Protein AF-A0A354XVI2-F1 (afdb_monomer_lite)

Structure (mmCIF, N/CA/C/O backbone):
data_AF-A0A354XVI2-F1
#
_entry.id   AF-A0A354XVI2-F1
#
loop_
_atom_site.group_PDB
_atom_site.id
_atom_site.type_symbol
_atom_site.label_atom_id
_atom_site.label_alt_id
_atom_site.label_comp_id
_atom_site.label_asym_id
_atom_site.label_entity_id
_atom_site.label_seq_id
_atom_site.pdbx_PDB_ins_code
_atom_site.Cartn_x
_atom_site.Cartn_y
_atom_site.Cartn_z
_atom_site.occupancy
_atom_site.B_iso_or_equiv
_atom_site.auth_seq_id
_atom_site.auth_comp_id
_atom_site.auth_asym_id
_atom_site.auth_atom_id
_atom_site.pdbx_PDB_model_num
ATOM 1 N N . ALA A 1 1 ? 14.265 -5.051 1.171 1.00 60.72 1 ALA A N 1
ATOM 2 C CA . ALA A 1 1 ? 13.433 -5.968 1.979 1.00 60.72 1 ALA A CA 1
ATOM 3 C C . ALA A 1 1 ? 13.409 -7.340 1.308 1.00 60.72 1 ALA A C 1
ATOM 5 O O . ALA A 1 1 ? 13.560 -7.378 0.090 1.00 60.72 1 ALA A O 1
ATOM 6 N N . PRO A 1 2 ? 13.273 -8.445 2.058 1.00 75.19 2 PRO A N 1
ATOM 7 C CA . PRO A 1 2 ? 13.089 -9.772 1.478 1.00 75.19 2 PRO A CA 1
ATOM 8 C C . PRO A 1 2 ? 11.850 -9.779 0.581 1.00 75.19 2 PRO A C 1
ATOM 10 O O . PRO A 1 2 ? 10.784 -9.306 0.973 1.00 75.19 2 PRO A O 1
ATOM 13 N N . VAL A 1 3 ? 12.017 -10.282 -0.638 1.00 83.94 3 VAL A N 1
ATOM 14 C CA . VAL A 1 3 ? 10.926 -10.452 -1.596 1.00 83.94 3 VAL A CA 1
ATOM 15 C C . VAL A 1 3 ? 10.037 -11.594 -1.107 1.00 83.94 3 VAL A C 1
ATOM 17 O O . VAL A 1 3 ? 10.531 -12.640 -0.689 1.00 83.94 3 VAL A O 1
ATOM 20 N N . THR A 1 4 ? 8.724 -11.384 -1.133 1.00 86.50 4 THR A N 1
ATOM 21 C CA . THR A 1 4 ? 7.731 -12.319 -0.577 1.00 86.50 4 THR A CA 1
ATOM 22 C C . THR A 1 4 ? 7.026 -13.134 -1.658 1.00 86.50 4 THR A C 1
ATOM 24 O O . THR A 1 4 ? 6.383 -14.137 -1.362 1.00 86.50 4 THR A O 1
ATOM 27 N N . VAL A 1 5 ? 7.187 -12.740 -2.922 1.00 88.06 5 VAL A N 1
ATOM 28 C CA . VAL A 1 5 ? 6.627 -13.411 -4.093 1.00 88.06 5 VAL A CA 1
ATOM 29 C C . VAL A 1 5 ? 7.590 -13.306 -5.276 1.00 88.06 5 VAL A C 1
ATOM 31 O O . VAL A 1 5 ? 8.095 -12.231 -5.586 1.00 88.06 5 VAL A O 1
ATOM 34 N N . ASP A 1 6 ? 7.841 -14.426 -5.956 1.00 88.75 6 ASP A N 1
ATOM 35 C CA . ASP A 1 6 ? 8.567 -14.422 -7.224 1.00 88.75 6 ASP A CA 1
ATOM 36 C C . ASP A 1 6 ? 7.592 -13.956 -8.314 1.00 88.75 6 ASP A C 1
ATOM 38 O O . ASP A 1 6 ? 6.713 -14.708 -8.742 1.00 88.75 6 ASP A O 1
ATOM 42 N N . VAL A 1 7 ? 7.720 -12.704 -8.741 1.00 89.06 7 VAL A N 1
ATOM 43 C CA . VAL A 1 7 ? 6.875 -12.125 -9.790 1.00 89.06 7 VAL A CA 1
ATOM 44 C C . VAL A 1 7 ? 7.533 -12.246 -11.163 1.00 89.06 7 VAL A C 1
ATOM 46 O O . VAL A 1 7 ? 8.754 -12.298 -11.281 1.00 89.06 7 VAL A O 1
ATOM 49 N N . VAL A 1 8 ? 6.714 -12.325 -12.220 1.00 91.94 8 VAL A N 1
ATOM 50 C CA . VAL A 1 8 ? 7.224 -12.354 -13.604 1.00 91.94 8 VAL A CA 1
ATOM 51 C C . VAL A 1 8 ? 7.801 -11.004 -14.012 1.00 91.94 8 VAL A C 1
ATOM 53 O O . VAL A 1 8 ? 8.773 -10.967 -14.763 1.00 91.94 8 VAL A O 1
ATOM 56 N N . ILE A 1 9 ? 7.221 -9.912 -13.509 1.00 88.81 9 ILE A N 1
ATOM 57 C CA . ILE A 1 9 ? 7.823 -8.590 -13.663 1.00 88.81 9 ILE A CA 1
ATOM 58 C C . ILE A 1 9 ? 9.177 -8.581 -12.944 1.00 88.81 9 ILE A C 1
ATOM 60 O O . ILE A 1 9 ? 9.269 -9.038 -11.808 1.00 88.81 9 ILE A O 1
ATOM 64 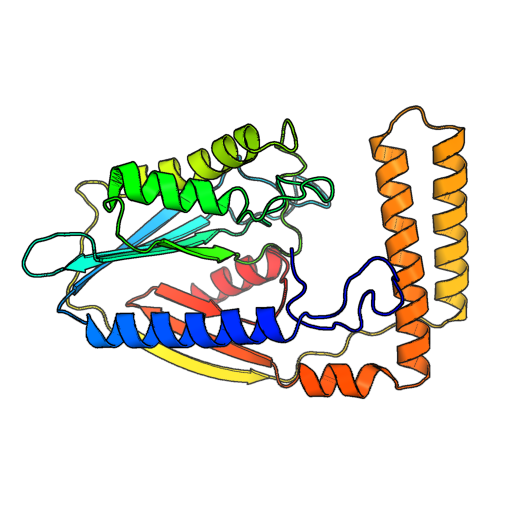N N . SER A 1 10 ? 10.226 -8.126 -13.623 1.00 87.69 10 SER A N 1
ATOM 65 C CA . SER A 1 10 ? 11.611 -8.136 -13.133 1.00 87.69 10 SER A CA 1
ATOM 66 C C . SER A 1 10 ? 12.230 -9.532 -12.958 1.00 87.69 10 SER A C 1
ATOM 68 O O . SER A 1 10 ? 13.296 -9.665 -12.362 1.00 87.69 10 SER A O 1
ATOM 70 N N . ALA A 1 11 ? 11.629 -10.599 -13.504 1.00 90.12 11 ALA A N 1
ATOM 71 C CA . ALA A 1 11 ? 12.198 -11.953 -13.425 1.00 90.12 11 ALA A CA 1
ATOM 72 C C . ALA A 1 11 ? 13.524 -12.118 -14.197 1.00 90.12 11 ALA A C 1
ATOM 74 O O . ALA A 1 11 ? 14.263 -13.079 -13.960 1.00 90.12 11 ALA A O 1
ATOM 75 N N . ASN A 1 12 ? 13.807 -11.204 -15.125 1.00 89.81 12 ASN A N 1
ATOM 76 C CA . ASN A 1 12 ? 15.058 -11.069 -15.870 1.00 89.81 12 ASN A CA 1
ATOM 77 C C . ASN A 1 12 ? 16.070 -10.117 -15.203 1.00 89.81 12 ASN A C 1
ATOM 79 O O . ASN A 1 12 ? 17.170 -9.972 -15.737 1.00 89.81 12 ASN A O 1
ATOM 83 N N . ASP A 1 13 ? 15.728 -9.480 -14.079 1.00 89.19 13 ASP A N 1
ATOM 84 C CA . ASP A 1 13 ? 16.635 -8.609 -13.335 1.00 89.19 13 ASP A CA 1
ATOM 85 C C . ASP A 1 13 ? 17.468 -9.443 -12.339 1.00 89.19 13 ASP A C 1
ATOM 87 O O . ASP A 1 13 ? 16.916 -10.004 -11.388 1.00 89.19 13 ASP A O 1
ATOM 91 N N . PRO A 1 14 ? 18.798 -9.557 -12.526 1.00 87.44 14 PRO A N 1
ATOM 92 C CA . PRO A 1 14 ? 19.649 -10.356 -11.648 1.00 87.44 14 PRO A CA 1
ATOM 93 C C . PRO A 1 14 ? 19.846 -9.742 -10.253 1.00 87.44 14 PRO A C 1
ATOM 95 O O . PRO A 1 14 ? 20.372 -10.421 -9.372 1.00 87.44 14 PRO A O 1
ATOM 98 N N . ILE A 1 15 ? 19.474 -8.473 -10.051 1.00 87.38 15 ILE A N 1
ATOM 99 C CA . ILE A 1 15 ? 19.606 -7.768 -8.769 1.00 87.38 15 ILE A CA 1
ATOM 100 C C . ILE A 1 15 ? 18.408 -8.070 -7.862 1.00 87.38 15 ILE A C 1
ATOM 102 O O . ILE A 1 15 ? 18.546 -8.037 -6.637 1.00 87.38 15 ILE A O 1
ATOM 106 N N . VAL A 1 16 ? 17.247 -8.403 -8.435 1.00 86.19 16 VAL A N 1
ATOM 107 C CA . VAL A 1 16 ? 16.060 -8.772 -7.659 1.00 86.19 16 VAL A CA 1
ATOM 108 C C . VAL A 1 16 ? 16.287 -10.150 -7.024 1.00 86.19 16 VAL A C 1
ATOM 110 O O . VAL A 1 16 ? 16.402 -11.154 -7.735 1.00 86.19 16 VAL A O 1
ATOM 113 N N . PRO A 1 17 ? 16.361 -10.241 -5.682 1.00 88.19 17 PRO A N 1
ATOM 114 C CA . PRO A 1 17 ? 16.596 -11.513 -5.025 1.00 88.19 17 PRO A CA 1
ATOM 115 C C . PRO A 1 17 ? 15.378 -12.425 -5.182 1.00 88.19 17 PRO A C 1
ATOM 117 O O . PRO A 1 17 ? 14.234 -11.972 -5.235 1.00 88.19 17 PRO A O 1
ATOM 120 N N . LYS A 1 18 ? 15.626 -13.735 -5.207 1.00 90.06 18 LYS A N 1
ATOM 121 C CA . LYS A 1 18 ? 14.554 -14.729 -5.105 1.00 90.06 18 LYS A CA 1
ATOM 122 C C . LYS A 1 18 ? 13.925 -14.702 -3.720 1.00 90.06 18 LYS A C 1
ATOM 124 O O . LYS A 1 18 ? 14.557 -14.288 -2.746 1.00 90.06 18 LYS A O 1
ATOM 129 N N . VAL A 1 19 ? 12.695 -15.198 -3.642 1.00 92.81 19 VAL A N 1
ATOM 130 C CA . VAL A 1 19 ? 12.005 -15.379 -2.363 1.00 92.81 19 VAL A CA 1
ATOM 131 C C . VAL A 1 19 ? 12.825 -16.272 -1.433 1.00 92.81 19 VAL A C 1
ATOM 133 O O . VAL A 1 19 ? 13.125 -17.425 -1.754 1.00 92.81 19 VAL A O 1
ATOM 136 N N . ASP A 1 20 ? 13.125 -15.756 -0.243 1.00 93.88 20 ASP A N 1
ATOM 137 C CA . ASP A 1 20 ? 13.630 -16.566 0.860 1.00 93.88 20 ASP A CA 1
ATOM 138 C C . ASP A 1 20 ? 12.462 -17.346 1.478 1.00 93.88 20 ASP A C 1
ATOM 140 O O . ASP A 1 20 ? 11.570 -16.786 2.119 1.00 93.88 20 ASP A O 1
ATOM 144 N N . ARG A 1 21 ? 12.469 -18.666 1.279 1.00 94.44 21 ARG A N 1
ATOM 145 C CA . ARG A 1 21 ? 11.408 -19.562 1.756 1.00 94.44 21 ARG A CA 1
ATOM 146 C C . ARG A 1 21 ? 11.328 -19.633 3.278 1.00 94.44 21 ARG A C 1
ATOM 148 O O . ARG A 1 21 ? 10.231 -19.818 3.798 1.00 94.44 21 ARG A O 1
ATOM 155 N N . ASN A 1 22 ? 12.443 -19.459 3.986 1.00 95.12 22 ASN A N 1
ATOM 156 C CA . ASN A 1 22 ? 12.437 -19.432 5.447 1.00 95.12 22 ASN A CA 1
ATOM 157 C C . ASN A 1 22 ? 11.787 -18.146 5.952 1.00 95.12 22 ASN A C 1
ATOM 159 O O . ASN A 1 22 ? 10.980 -18.194 6.878 1.00 95.12 22 ASN A O 1
ATOM 163 N N . TYR A 1 23 ? 12.092 -17.011 5.317 1.00 93.06 23 TYR A N 1
ATOM 164 C CA . TYR A 1 23 ? 11.457 -15.743 5.660 1.00 93.06 23 TYR A CA 1
ATOM 165 C C . TYR A 1 23 ? 9.959 -15.741 5.335 1.00 93.06 23 TYR A C 1
ATOM 167 O O . TYR A 1 23 ? 9.158 -15.308 6.162 1.00 93.06 23 TYR A O 1
ATOM 175 N N . LEU A 1 24 ? 9.564 -16.266 4.169 1.00 94.50 24 LEU A N 1
ATOM 176 C CA . LEU A 1 24 ? 8.152 -16.385 3.798 1.00 94.50 24 LEU A CA 1
ATOM 177 C C . LEU A 1 24 ? 7.384 -17.229 4.821 1.00 94.50 24 LEU A C 1
ATOM 179 O O . LEU A 1 24 ? 6.376 -16.771 5.352 1.00 94.50 24 LEU A O 1
ATOM 183 N N . LYS A 1 25 ? 7.918 -18.405 5.169 1.00 95.75 25 LYS A N 1
ATOM 184 C CA . LYS A 1 25 ? 7.336 -19.275 6.194 1.00 95.75 25 LYS A CA 1
ATOM 185 C C . LYS A 1 25 ? 7.241 -18.574 7.552 1.00 95.75 25 LYS A C 1
ATOM 187 O O . LYS A 1 25 ? 6.205 -18.645 8.202 1.00 95.75 25 LYS A O 1
ATOM 192 N N . PHE A 1 26 ? 8.292 -17.862 7.963 1.00 95.75 26 PHE A N 1
ATOM 193 C CA . PHE A 1 26 ? 8.277 -17.072 9.195 1.00 95.75 26 PHE A CA 1
ATOM 194 C C . PHE A 1 26 ? 7.147 -16.034 9.188 1.00 95.75 26 PHE A C 1
ATOM 196 O O . PHE A 1 26 ? 6.451 -15.888 10.193 1.00 95.75 26 PHE A O 1
ATOM 203 N N . MET A 1 27 ? 6.937 -15.318 8.080 1.00 94.94 27 MET A N 1
ATOM 204 C CA . MET A 1 27 ? 5.835 -14.361 7.986 1.00 94.94 27 MET A CA 1
ATOM 205 C C . MET A 1 27 ? 4.472 -15.049 8.065 1.00 94.94 27 MET A C 1
ATOM 207 O O . MET A 1 27 ? 3.647 -14.628 8.868 1.00 94.94 27 MET A O 1
ATOM 211 N N . GLU A 1 28 ? 4.254 -16.115 7.291 1.00 95.94 28 GLU A N 1
ATOM 212 C CA . GLU A 1 28 ? 2.998 -16.879 7.287 1.00 95.94 28 GLU A CA 1
ATOM 213 C C . GLU A 1 28 ? 2.644 -17.385 8.695 1.00 95.94 28 GLU A C 1
ATOM 215 O O . GLU A 1 28 ? 1.536 -17.156 9.185 1.00 95.94 28 GLU A O 1
ATOM 220 N N . GLU A 1 29 ? 3.607 -17.999 9.390 1.00 97.88 29 GLU A N 1
ATOM 221 C CA . GLU A 1 29 ? 3.426 -18.508 10.753 1.00 97.88 29 GLU A CA 1
ATOM 222 C C . GLU A 1 29 ? 3.095 -17.388 11.750 1.00 97.88 29 GLU A C 1
ATOM 224 O O . GLU A 1 29 ? 2.204 -17.545 12.589 1.00 97.88 29 GLU A O 1
ATOM 229 N N . ASN A 1 30 ? 3.769 -16.235 11.659 1.00 97.19 30 ASN A N 1
ATOM 230 C CA . ASN A 1 30 ? 3.501 -15.110 12.558 1.00 97.19 30 ASN A CA 1
ATOM 231 C C . ASN A 1 30 ? 2.177 -14.403 12.247 1.00 97.19 30 ASN A C 1
ATOM 233 O O . ASN A 1 30 ? 1.514 -13.947 13.178 1.00 97.19 30 ASN A O 1
ATOM 237 N N . THR A 1 31 ? 1.751 -14.351 10.983 1.00 96.62 31 THR A N 1
ATOM 238 C CA . THR A 1 31 ? 0.424 -13.848 10.607 1.00 96.62 31 THR A CA 1
ATOM 239 C C . THR A 1 31 ? -0.676 -14.722 11.207 1.00 96.62 31 THR A C 1
ATOM 241 O O . THR A 1 31 ? -1.596 -14.193 11.834 1.00 96.62 31 THR A O 1
ATOM 244 N N . VAL A 1 32 ? -0.560 -16.051 11.098 1.00 97.94 32 VAL A N 1
ATOM 245 C CA . VAL A 1 32 ? -1.514 -16.988 11.719 1.00 97.94 32 VAL A CA 1
ATOM 246 C C . VAL A 1 32 ? -1.505 -16.840 13.239 1.00 97.94 32 VAL A C 1
ATOM 248 O O . VAL A 1 32 ? -2.563 -16.726 13.853 1.00 97.94 32 VAL A O 1
ATOM 251 N N . LYS A 1 33 ? -0.319 -16.770 13.856 1.00 98.19 33 LYS A N 1
ATOM 252 C CA . LYS A 1 33 ? -0.185 -16.584 15.306 1.00 98.19 33 LYS A CA 1
ATOM 253 C C . LYS A 1 33 ? -0.863 -15.300 15.788 1.00 98.19 33 LYS A C 1
ATOM 255 O O . LYS A 1 33 ? -1.592 -15.350 16.774 1.00 98.19 33 LYS A O 1
ATOM 260 N N . ALA A 1 34 ? -0.657 -14.178 15.098 1.00 97.06 34 ALA A N 1
ATOM 261 C CA . ALA A 1 34 ? -1.288 -12.906 15.444 1.00 97.06 34 ALA A CA 1
ATOM 262 C C . ALA A 1 34 ? -2.822 -12.984 15.353 1.00 97.06 34 ALA A C 1
ATOM 264 O O . ALA A 1 34 ? -3.516 -12.465 16.226 1.00 97.06 34 ALA A O 1
ATOM 265 N N . ALA A 1 35 ? -3.357 -13.681 14.343 1.00 96.75 35 ALA A N 1
ATOM 266 C CA . ALA A 1 35 ? -4.795 -13.909 14.213 1.00 96.75 35 ALA A CA 1
ATOM 267 C C . ALA A 1 35 ? -5.349 -14.786 15.352 1.00 96.75 35 ALA A C 1
ATOM 269 O O . ALA A 1 35 ? -6.357 -14.425 15.958 1.00 96.75 35 ALA A O 1
ATOM 270 N N . CYS A 1 36 ? -4.673 -15.889 15.698 1.00 98.25 36 CYS A N 1
ATOM 271 C CA . CYS A 1 36 ? -5.061 -16.731 16.835 1.00 98.25 36 CYS A CA 1
ATOM 272 C C . CYS A 1 36 ? -5.057 -15.937 18.146 1.00 98.25 36 CYS A C 1
ATOM 274 O O . CYS A 1 36 ? -6.037 -15.971 18.885 1.00 98.25 36 CYS A O 1
ATOM 276 N N . GLN A 1 37 ? -4.007 -15.147 18.392 1.00 96.94 37 GLN A N 1
ATOM 277 C CA . GLN A 1 37 ? -3.922 -14.281 19.569 1.00 96.94 37 GLN A CA 1
ATOM 278 C C . GLN A 1 37 ? -5.060 -13.252 19.614 1.00 96.94 37 GLN A C 1
ATOM 280 O O . GLN A 1 37 ? -5.591 -12.985 20.689 1.00 96.94 37 GLN A O 1
ATOM 285 N N . ALA A 1 38 ? -5.466 -12.683 18.475 1.00 96.00 38 ALA A N 1
ATOM 286 C CA . ALA A 1 38 ? -6.598 -11.758 18.427 1.00 96.00 38 ALA A CA 1
ATOM 287 C C . ALA A 1 38 ? -7.926 -12.440 18.806 1.00 96.00 38 ALA A C 1
ATOM 289 O O . ALA A 1 38 ? -8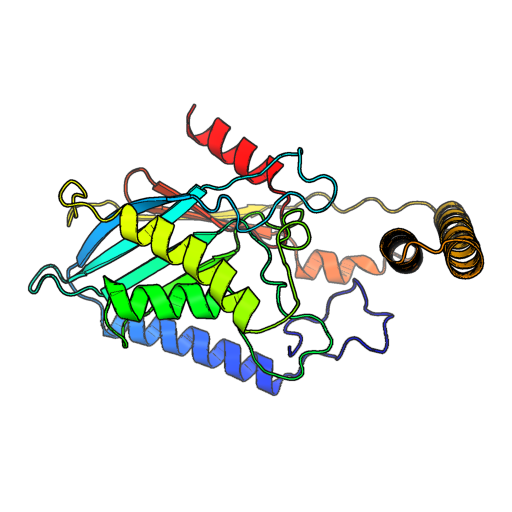.732 -11.845 19.518 1.00 96.00 38 ALA A O 1
ATOM 290 N N . VAL A 1 39 ? -8.137 -13.691 18.378 1.00 97.19 39 VAL A N 1
ATOM 291 C CA . VAL A 1 39 ? -9.325 -14.487 18.739 1.00 97.19 39 VAL A CA 1
ATOM 292 C C . VAL A 1 39 ? -9.309 -14.873 20.219 1.00 97.19 39 VAL A C 1
ATOM 294 O O . VAL A 1 39 ? -10.319 -14.723 20.901 1.00 97.19 39 VAL A O 1
ATOM 297 N N . GLU A 1 40 ? -8.168 -15.331 20.733 1.00 97.69 40 GLU A N 1
ATOM 298 C CA . GLU A 1 40 ? -8.001 -15.727 22.139 1.00 97.69 40 GLU A CA 1
ATOM 299 C C . GLU A 1 40 ? -8.220 -14.560 23.111 1.00 97.69 40 GLU A C 1
ATOM 301 O O . GLU A 1 40 ? -8.741 -14.757 24.205 1.00 97.69 40 GLU A O 1
ATOM 306 N N . ASN A 1 41 ? -7.854 -13.341 22.704 1.00 95.44 41 ASN A N 1
ATOM 307 C CA . ASN A 1 41 ? -8.014 -12.125 23.504 1.00 95.44 41 ASN A CA 1
ATOM 308 C C . ASN A 1 41 ? -9.301 -11.344 23.175 1.00 95.44 41 ASN A C 1
ATOM 310 O O . ASN A 1 41 ? -9.431 -10.178 23.561 1.00 95.44 41 ASN A O 1
ATOM 314 N N . ALA A 1 42 ? -10.250 -11.950 22.454 1.00 95.69 42 ALA A N 1
ATOM 315 C CA . ALA A 1 42 ? -11.506 -11.298 22.110 1.00 95.69 42 ALA A CA 1
ATOM 316 C C . ALA A 1 42 ? -12.304 -10.923 23.371 1.00 95.69 42 ALA A C 1
ATOM 318 O O . ALA A 1 42 ? -12.466 -11.712 24.301 1.00 95.69 42 ALA A O 1
ATOM 319 N N . THR A 1 43 ? -12.836 -9.703 23.388 1.00 95.94 43 THR A N 1
ATOM 320 C CA . THR A 1 43 ? -13.629 -9.160 24.496 1.00 95.94 43 THR A CA 1
ATOM 321 C C . THR A 1 43 ? -14.754 -8.280 23.960 1.00 95.94 43 THR A C 1
ATOM 323 O O . THR A 1 43 ? -14.773 -7.938 22.775 1.00 95.94 43 THR A O 1
ATOM 326 N N . LEU A 1 44 ? -15.701 -7.896 24.821 1.00 96.50 44 LEU A N 1
ATOM 327 C CA . LEU A 1 44 ? -16.705 -6.908 24.443 1.00 96.50 44 LEU A CA 1
ATOM 328 C C . LEU A 1 44 ? -16.035 -5.565 24.170 1.00 96.50 44 LEU A C 1
ATOM 330 O O . LEU A 1 44 ? -15.275 -5.047 24.992 1.00 96.50 44 LEU A O 1
ATOM 334 N N . ALA A 1 45 ? -16.363 -4.998 23.018 1.00 96.81 45 ALA A N 1
ATOM 335 C CA . ALA A 1 45 ? -15.718 -3.807 22.514 1.00 96.81 45 ALA A CA 1
ATOM 336 C C . ALA A 1 45 ? -16.723 -2.771 22.018 1.00 96.81 45 ALA A C 1
ATOM 338 O O . ALA A 1 45 ? -17.876 -3.082 21.709 1.00 96.81 45 ALA A O 1
ATOM 339 N N . GLU A 1 46 ? -16.245 -1.540 21.923 1.00 97.12 46 GLU A N 1
ATOM 340 C CA . GLU A 1 46 ? -16.932 -0.429 21.285 1.00 97.12 46 GLU A CA 1
ATOM 341 C C . GLU A 1 46 ? -16.050 0.121 20.173 1.00 97.12 46 GLU A C 1
ATOM 343 O O . GLU A 1 46 ? -14.825 0.180 20.307 1.00 97.12 46 GLU A O 1
ATOM 348 N N . ILE A 1 47 ? -16.671 0.493 19.058 1.00 96.81 47 ILE A N 1
ATOM 349 C CA . ILE A 1 47 ? -15.966 0.941 17.861 1.00 96.81 47 ILE A CA 1
ATOM 350 C C . ILE A 1 47 ? -16.349 2.387 17.568 1.00 96.81 47 ILE A C 1
ATOM 352 O O . ILE A 1 47 ? -17.525 2.752 17.631 1.00 96.81 47 ILE A O 1
ATOM 356 N N . ALA A 1 48 ? -15.355 3.185 17.200 1.00 96.25 48 ALA A N 1
ATOM 357 C CA . ALA A 1 48 ? -15.540 4.467 16.542 1.00 96.25 48 ALA A CA 1
ATOM 358 C C . ALA A 1 48 ? -14.738 4.494 15.242 1.00 96.25 48 ALA A C 1
ATOM 360 O O . ALA A 1 48 ? -13.678 3.876 15.135 1.00 96.25 48 ALA A O 1
ATOM 361 N N . VAL A 1 49 ? -15.236 5.233 14.254 1.00 95.75 49 VAL A N 1
ATOM 362 C CA . VAL A 1 49 ? -14.517 5.468 13.001 1.00 95.75 49 VAL A CA 1
ATOM 363 C C . VAL A 1 49 ? -14.372 6.965 12.801 1.00 95.75 49 VAL A C 1
ATOM 365 O O . VAL A 1 49 ? -15.346 7.709 12.915 1.00 95.75 49 VAL A O 1
ATOM 368 N N . VAL A 1 50 ? -13.154 7.395 12.501 1.00 97.00 50 VAL A N 1
ATOM 369 C CA . VAL A 1 50 ? -12.817 8.781 12.172 1.00 97.00 50 VAL A CA 1
ATOM 370 C C . VAL A 1 50 ? -12.108 8.829 10.825 1.00 97.00 50 VAL A C 1
ATOM 372 O O . VAL A 1 50 ? -11.560 7.827 10.370 1.00 97.00 50 VAL A O 1
ATOM 375 N N . VAL A 1 51 ? -12.104 9.994 10.181 1.00 97.62 51 VAL A N 1
ATOM 376 C CA . VAL A 1 51 ? -11.381 10.209 8.921 1.00 97.62 51 VAL A CA 1
ATOM 377 C C . VAL A 1 51 ? -10.409 11.364 9.105 1.00 97.62 51 VAL A C 1
ATOM 379 O O . VAL A 1 51 ? -10.818 12.517 9.266 1.00 97.62 51 VAL A O 1
ATOM 382 N N . GLY A 1 52 ? -9.121 11.030 9.133 1.00 98.19 52 GLY A N 1
ATOM 383 C CA . GLY A 1 52 ? -8.032 11.995 9.057 1.00 98.19 52 GLY A CA 1
ATOM 384 C C . GLY A 1 52 ? -7.798 12.481 7.624 1.00 98.19 52 GLY A C 1
ATOM 385 O O . GLY A 1 52 ? -8.447 12.040 6.681 1.00 98.19 52 GLY A O 1
ATOM 386 N N . ASP A 1 53 ? -6.828 13.372 7.482 1.00 98.06 53 ASP A N 1
ATOM 387 C CA . ASP A 1 53 ? -6.379 13.982 6.229 1.00 98.06 53 ASP A CA 1
ATOM 388 C C . ASP A 1 53 ? -4.852 13.837 6.076 1.00 98.06 53 ASP A C 1
ATOM 390 O O . ASP A 1 53 ? -4.085 14.327 6.907 1.00 98.06 53 ASP A O 1
ATOM 394 N N . ALA A 1 54 ? -4.414 13.157 5.018 1.00 97.44 54 ALA A N 1
ATOM 395 C CA . ALA A 1 54 ? -3.023 12.939 4.623 1.00 97.44 54 ALA A CA 1
ATOM 396 C C . ALA A 1 54 ? -2.467 14.050 3.712 1.00 97.44 54 ALA A C 1
ATOM 398 O O . ALA A 1 54 ? -1.464 13.850 3.016 1.00 97.44 54 ALA A O 1
ATOM 399 N N . THR A 1 55 ? -3.088 15.228 3.678 1.00 97.50 55 THR A N 1
ATOM 400 C CA . THR A 1 55 ? -2.519 16.391 2.991 1.00 97.50 55 THR A CA 1
ATOM 401 C C . THR A 1 55 ? -1.086 16.650 3.471 1.00 97.50 55 THR A C 1
ATOM 403 O O . THR A 1 55 ? -0.807 16.748 4.663 1.00 97.50 55 THR A O 1
ATOM 406 N N . GLY A 1 56 ? -0.150 16.740 2.521 1.00 96.44 56 GLY A N 1
ATOM 407 C CA . GLY A 1 56 ? 1.280 16.931 2.795 1.00 96.44 56 GLY A CA 1
ATOM 408 C C . GLY A 1 56 ? 2.105 15.645 2.942 1.00 96.44 56 GLY A C 1
ATOM 409 O O . GLY A 1 56 ? 3.324 15.737 3.082 1.00 96.44 56 GLY A O 1
ATOM 410 N N . VAL A 1 57 ? 1.480 14.463 2.868 1.00 97.62 57 VAL A N 1
ATOM 411 C CA . VAL A 1 57 ? 2.169 13.153 2.908 1.00 97.62 57 VAL A CA 1
ATOM 412 C C . VAL A 1 57 ? 2.718 12.769 1.530 1.00 97.62 57 VAL A C 1
ATOM 414 O O . VAL A 1 57 ? 3.791 12.181 1.427 1.00 97.62 57 VAL A O 1
ATOM 417 N N . GLY A 1 58 ? 2.021 13.140 0.456 1.00 96.81 58 GLY A N 1
ATOM 418 C CA . GLY A 1 58 ? 2.461 12.909 -0.916 1.00 96.81 58 GLY A CA 1
ATOM 419 C C . GLY A 1 58 ? 1.426 13.347 -1.941 1.00 96.81 58 GLY A C 1
ATOM 420 O O . GLY A 1 58 ? 0.393 13.922 -1.598 1.00 96.81 58 GLY A O 1
ATOM 421 N N . THR A 1 59 ? 1.726 13.094 -3.210 1.00 97.00 59 THR A N 1
ATOM 422 C CA . THR A 1 59 ? 0.875 13.461 -4.348 1.00 97.00 59 THR A CA 1
ATOM 423 C C . THR A 1 59 ? 0.949 12.390 -5.437 1.00 97.00 59 THR A C 1
ATOM 425 O O . THR A 1 59 ? 1.641 11.375 -5.295 1.00 97.00 59 THR A O 1
ATOM 428 N N . ASN A 1 60 ? 0.248 12.604 -6.550 1.00 97.38 60 ASN A N 1
ATOM 429 C CA . ASN A 1 60 ? 0.360 11.728 -7.704 1.00 97.38 60 ASN A CA 1
ATOM 430 C C . ASN A 1 60 ? 1.765 11.833 -8.327 1.00 97.38 60 ASN A C 1
ATOM 432 O O . ASN A 1 60 ? 2.275 12.912 -8.642 1.00 97.38 60 ASN A O 1
ATOM 436 N N . ARG A 1 61 ? 2.423 10.681 -8.488 1.00 92.88 61 ARG A N 1
ATOM 437 C CA . ARG A 1 61 ? 3.831 10.594 -8.898 1.00 92.88 61 ARG A CA 1
ATOM 438 C C . ARG A 1 61 ? 4.068 11.068 -10.327 1.00 92.88 61 ARG A C 1
ATOM 440 O O . ARG A 1 61 ? 5.179 11.507 -10.625 1.00 92.88 61 ARG A O 1
ATOM 447 N N . HIS A 1 62 ? 3.055 10.973 -11.188 1.00 90.69 62 HIS A N 1
ATOM 448 C CA . HIS A 1 62 ? 3.142 11.412 -12.579 1.00 90.69 62 HIS A CA 1
ATOM 449 C C . HIS A 1 62 ? 2.975 12.928 -12.702 1.00 90.69 62 HIS A C 1
ATOM 451 O O . HIS A 1 62 ? 3.713 13.558 -13.455 1.00 90.69 62 HIS A O 1
ATOM 457 N N . ASN A 1 63 ? 2.057 13.518 -11.935 1.00 92.81 63 ASN A N 1
ATOM 458 C CA . ASN A 1 63 ? 1.861 14.963 -11.861 1.00 92.81 63 ASN A CA 1
ATOM 459 C C . ASN A 1 63 ? 1.225 15.326 -10.507 1.00 92.81 63 ASN A C 1
ATOM 461 O O . ASN A 1 63 ? 0.148 14.813 -10.218 1.00 92.81 63 ASN A O 1
ATOM 465 N N . PRO A 1 64 ? 1.832 16.210 -9.694 1.00 94.56 64 PRO A N 1
ATOM 466 C CA . PRO A 1 64 ? 1.327 16.539 -8.359 1.00 94.56 64 PRO A CA 1
ATOM 467 C C . PRO A 1 64 ? -0.082 17.162 -8.333 1.00 94.56 64 PRO A C 1
ATOM 469 O O . PRO A 1 64 ? -0.737 17.094 -7.292 1.00 94.56 64 PRO A O 1
ATOM 472 N N . GLU A 1 65 ? -0.555 17.715 -9.455 1.00 96.06 65 GLU A N 1
ATOM 473 C CA . GLU A 1 65 ? -1.893 18.309 -9.603 1.00 96.06 65 GLU A CA 1
ATOM 474 C C . GLU A 1 65 ? -2.978 17.295 -10.006 1.00 96.06 65 GLU A C 1
ATOM 476 O O . GLU A 1 65 ? -4.160 17.633 -10.060 1.00 96.06 65 GLU A O 1
ATOM 481 N N . TRP A 1 66 ? -2.603 16.052 -10.326 1.00 97.38 66 TRP A N 1
ATOM 482 C CA . TRP A 1 66 ? -3.566 14.996 -10.654 1.00 97.38 66 TRP A CA 1
ATOM 483 C C . TRP A 1 66 ? -4.246 14.424 -9.407 1.00 97.38 66 TRP A C 1
ATOM 485 O O . TRP A 1 66 ? -3.961 14.814 -8.273 1.00 97.38 66 TRP A O 1
ATOM 495 N N . ALA A 1 67 ? -5.175 13.494 -9.640 1.00 97.56 67 ALA A N 1
ATOM 496 C CA . ALA A 1 67 ? -6.005 12.897 -8.609 1.00 97.56 67 ALA A CA 1
ATOM 497 C C . ALA A 1 67 ? -5.184 12.403 -7.408 1.00 97.56 67 ALA A C 1
ATOM 499 O O . ALA A 1 67 ? -4.118 11.791 -7.550 1.00 97.56 67 ALA A O 1
ATOM 500 N N . LYS A 1 68 ? -5.734 12.674 -6.227 1.00 96.50 68 LYS A N 1
ATOM 501 C CA . LYS A 1 68 ? -5.233 12.280 -4.914 1.00 96.50 68 LYS A CA 1
ATOM 502 C C . LYS A 1 68 ? -6.429 12.015 -4.009 1.00 96.50 68 LYS A C 1
ATOM 504 O O . LYS A 1 68 ? -7.450 12.689 -4.122 1.00 96.50 68 LYS A O 1
ATOM 509 N N . ASP A 1 69 ? -6.276 11.053 -3.116 1.00 96.81 69 ASP A N 1
ATOM 510 C CA . ASP A 1 69 ? -7.250 10.732 -2.080 1.00 96.81 69 ASP A CA 1
ATOM 511 C C . ASP A 1 69 ? -6.541 10.867 -0.738 1.00 96.81 69 ASP A C 1
ATOM 513 O O . ASP A 1 69 ? -5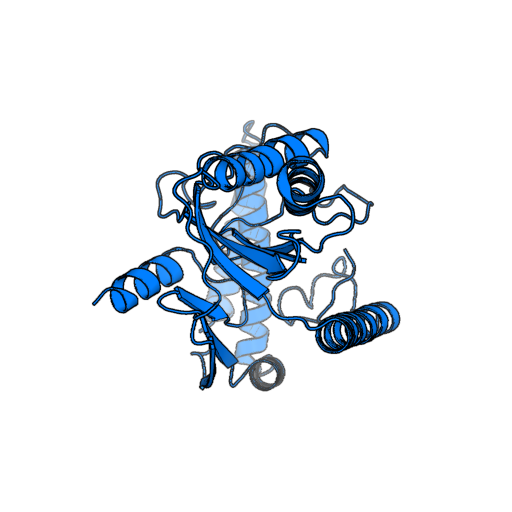.744 10.006 -0.357 1.00 96.81 69 ASP A O 1
ATOM 517 N N . THR A 1 70 ? -6.768 11.997 -0.071 1.00 97.25 70 THR A N 1
ATOM 518 C CA . THR A 1 70 ? -6.106 12.317 1.194 1.00 97.25 70 THR A CA 1
ATOM 519 C C . THR A 1 70 ? -6.881 11.810 2.404 1.00 97.25 70 THR A C 1
ATOM 521 O O . THR A 1 70 ? -6.402 11.989 3.518 1.00 97.25 70 THR A O 1
ATOM 524 N N . ASP A 1 71 ? -8.022 11.137 2.232 1.00 97.50 71 ASP A N 1
ATOM 525 C CA . ASP A 1 71 ? -8.739 10.558 3.365 1.00 97.50 71 ASP A CA 1
ATOM 526 C C . ASP A 1 71 ? -7.887 9.480 4.046 1.00 97.50 71 ASP A C 1
ATOM 528 O O . ASP A 1 71 ? -7.323 8.593 3.396 1.00 97.50 71 ASP A O 1
ATOM 532 N N . VAL A 1 72 ? -7.866 9.511 5.378 1.00 98.19 72 VAL A N 1
ATOM 533 C CA . VAL A 1 72 ? -7.254 8.468 6.207 1.00 98.19 72 VAL A CA 1
ATOM 534 C C . VAL A 1 72 ? -8.301 7.916 7.170 1.00 98.19 72 VAL A C 1
ATOM 536 O O . VAL A 1 72 ? -8.368 8.357 8.323 1.00 98.19 72 VAL A O 1
ATOM 539 N N . PRO A 1 73 ? -9.178 6.999 6.721 1.00 97.12 73 PRO A N 1
ATOM 540 C CA . PRO A 1 73 ? -10.131 6.363 7.615 1.00 97.12 73 PRO A CA 1
ATOM 541 C C . PRO A 1 73 ? -9.384 5.526 8.656 1.00 97.12 73 PRO A C 1
ATOM 543 O O . PRO A 1 73 ? -8.488 4.745 8.321 1.00 97.12 73 PRO A O 1
ATOM 546 N N . ALA A 1 74 ? -9.777 5.68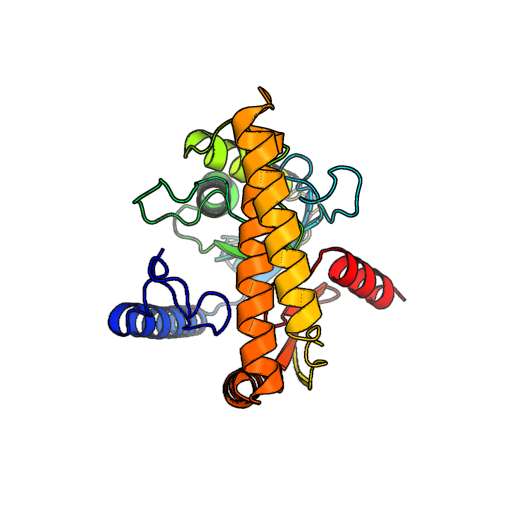8 9.916 1.00 97.88 74 ALA A N 1
ATOM 547 C CA . ALA A 1 74 ? -9.222 4.982 11.055 1.00 97.88 74 ALA A CA 1
ATOM 548 C C . ALA A 1 74 ? -10.343 4.455 11.958 1.00 97.88 74 ALA A C 1
ATOM 550 O O . ALA A 1 74 ? -11.222 5.202 12.389 1.00 97.88 74 ALA A O 1
ATOM 551 N N . VAL A 1 75 ? -10.296 3.159 12.243 1.00 97.56 75 VAL A N 1
ATOM 552 C CA . VAL A 1 75 ? -11.186 2.447 13.157 1.00 97.56 75 VAL A CA 1
ATOM 553 C C . VAL A 1 75 ? -10.476 2.309 14.493 1.00 97.56 75 VAL A C 1
ATOM 555 O O . VAL A 1 75 ? -9.420 1.683 14.576 1.00 97.56 75 VAL A O 1
ATOM 558 N N . PHE A 1 76 ? -11.068 2.871 15.536 1.00 97.88 76 PHE A N 1
ATOM 559 C CA . PHE A 1 76 ? -10.610 2.741 16.909 1.00 97.88 76 PHE A CA 1
ATOM 560 C C . PHE A 1 76 ? -11.515 1.783 17.660 1.00 97.88 76 PHE A C 1
ATOM 562 O O . PHE A 1 76 ? -12.740 1.876 17.572 1.00 97.88 76 PHE A O 1
ATOM 569 N N . VAL A 1 77 ? -10.903 0.879 18.418 1.00 97.19 77 VAL A N 1
ATOM 570 C CA . VAL A 1 77 ? -11.614 -0.129 19.199 1.00 97.19 77 VAL A CA 1
ATOM 571 C C . VAL A 1 77 ? -11.230 0.028 20.661 1.00 97.19 77 VAL A C 1
ATOM 573 O O . VAL A 1 77 ? -10.041 0.034 20.983 1.00 97.19 77 VAL A O 1
ATOM 576 N N . LYS A 1 78 ? -12.223 0.125 21.541 1.00 96.94 78 LYS A N 1
ATOM 577 C CA . LYS A 1 78 ? -12.050 0.170 22.994 1.00 96.94 78 LYS A CA 1
ATOM 578 C C . LYS A 1 78 ? -12.698 -1.026 23.662 1.00 96.94 78 LYS A C 1
ATOM 580 O O . LYS A 1 78 ? -13.671 -1.573 23.152 1.00 96.94 78 LYS A O 1
ATOM 585 N N . ASN A 1 79 ? -12.176 -1.417 24.812 1.00 97.06 79 ASN A N 1
ATOM 586 C CA . ASN A 1 79 ? -12.805 -2.396 25.678 1.00 97.06 79 ASN A CA 1
ATOM 587 C C . ASN A 1 79 ? -14.000 -1.749 26.388 1.00 97.06 79 ASN A C 1
ATOM 589 O O . ASN A 1 79 ? -13.875 -0.708 27.031 1.00 97.06 79 ASN A O 1
ATOM 593 N N . LYS A 1 80 ? -15.162 -2.399 26.285 1.00 95.94 80 LYS A N 1
ATOM 594 C CA . LYS A 1 80 ? -16.436 -1.887 26.801 1.00 95.94 80 LYS A CA 1
ATOM 595 C C . LYS A 1 80 ? -16.456 -1.705 28.324 1.00 95.94 80 LYS A C 1
ATOM 597 O O . LYS A 1 80 ? -17.269 -0.946 28.839 1.00 95.94 80 LYS A O 1
ATOM 602 N N . TYR A 1 81 ? -15.616 -2.430 29.057 1.00 95.00 81 TYR A N 1
ATOM 603 C CA . TYR A 1 81 ? -15.672 -2.475 30.518 1.00 95.00 81 TYR A CA 1
ATOM 604 C C . TYR A 1 81 ? -14.750 -1.472 31.212 1.00 95.00 81 TYR A C 1
ATOM 606 O O . TYR A 1 81 ? -15.069 -1.037 32.315 1.00 95.00 81 TYR A O 1
ATOM 614 N N . ASN A 1 82 ? -13.609 -1.134 30.609 1.00 94.38 82 ASN A N 1
ATOM 615 C CA . ASN A 1 82 ? -12.590 -0.282 31.233 1.00 94.38 82 ASN A CA 1
ATOM 616 C C . ASN A 1 82 ? -12.178 0.928 30.376 1.00 94.38 82 ASN A C 1
ATOM 618 O O . ASN A 1 82 ? -11.291 1.666 30.788 1.00 94.38 82 ASN A O 1
ATOM 622 N N . ASP A 1 83 ? -12.809 1.128 29.212 1.00 91.31 83 ASP A N 1
ATOM 623 C CA . ASP A 1 83 ? -12.539 2.217 28.258 1.00 91.31 83 ASP A CA 1
ATOM 624 C C . ASP A 1 83 ? -11.096 2.250 27.703 1.00 91.31 83 ASP A C 1
ATOM 626 O O . ASP A 1 83 ? -10.701 3.184 27.002 1.00 91.31 83 ASP A O 1
ATOM 630 N N . GLU A 1 84 ? -10.298 1.205 27.949 1.00 95.56 84 GLU A N 1
ATOM 631 C CA . GLU A 1 84 ? -8.953 1.090 27.389 1.00 95.56 84 GLU A CA 1
ATOM 632 C C . GLU A 1 84 ? -9.012 0.771 25.894 1.00 95.56 84 GLU A C 1
ATOM 634 O O . GLU A 1 84 ? -9.790 -0.077 25.444 1.00 95.56 84 GLU A O 1
ATOM 639 N N . PHE A 1 85 ? -8.130 1.389 25.109 1.00 97.38 85 PHE A N 1
ATOM 640 C CA . PHE A 1 85 ? -7.983 1.034 23.703 1.00 97.38 85 PHE A CA 1
ATOM 641 C C . PHE A 1 85 ? -7.489 -0.407 23.537 1.00 97.38 85 PHE A C 1
ATOM 643 O O . PHE A 1 85 ? -6.532 -0.844 24.174 1.00 97.38 85 PHE A O 1
ATOM 650 N N . ILE A 1 86 ? -8.131 -1.134 22.626 1.00 97.19 86 ILE A N 1
ATOM 651 C CA . ILE A 1 86 ? -7.730 -2.471 22.186 1.00 97.19 86 ILE A CA 1
ATOM 652 C C . ILE A 1 86 ? -6.815 -2.353 20.971 1.00 97.19 86 ILE A C 1
ATOM 654 O O . ILE A 1 86 ? -5.766 -2.988 20.935 1.00 97.19 86 ILE A O 1
ATOM 658 N N . SER A 1 87 ? -7.215 -1.574 19.962 1.00 97.56 87 SER A N 1
ATOM 659 C CA . SER A 1 87 ? -6.479 -1.461 18.700 1.00 97.56 87 SER A CA 1
ATOM 660 C C . SER A 1 87 ? -6.898 -0.240 17.881 1.00 97.56 87 SER A C 1
ATOM 662 O O . SER A 1 87 ? -7.936 0.380 18.135 1.00 97.56 87 SER A O 1
ATOM 664 N N . CYS A 1 88 ? -6.090 0.065 16.866 1.00 97.88 88 CYS A N 1
ATOM 665 C CA . CYS A 1 88 ? -6.433 0.973 15.778 1.00 97.88 88 CYS A CA 1
ATOM 666 C C . CYS A 1 88 ? -6.160 0.283 14.436 1.00 97.88 88 CYS A C 1
ATOM 668 O O . CYS A 1 88 ? -5.108 -0.332 14.265 1.00 97.88 88 CYS A O 1
ATOM 670 N N . MET A 1 89 ? -7.073 0.404 13.475 1.00 97.94 89 MET A N 1
ATOM 671 C CA . MET A 1 89 ? -6.833 0.056 12.074 1.00 97.94 89 MET A CA 1
ATOM 672 C C . MET A 1 89 ? -6.960 1.314 11.226 1.00 97.94 89 MET A C 1
ATOM 674 O O . MET A 1 89 ? -7.948 2.023 11.364 1.00 97.94 89 MET A O 1
ATOM 678 N N . LEU A 1 90 ? -6.019 1.578 10.324 1.00 98.19 90 LEU A N 1
ATOM 679 C CA . LEU A 1 90 ? -6.089 2.720 9.417 1.00 98.19 90 LEU A CA 1
ATOM 680 C C . LEU A 1 90 ? -5.705 2.352 7.986 1.00 98.19 90 LEU A C 1
ATOM 682 O O . LEU A 1 90 ? -4.928 1.421 7.758 1.00 98.19 90 LEU A O 1
ATOM 686 N N . ILE A 1 91 ? -6.217 3.129 7.034 1.00 98.00 91 ILE A N 1
ATOM 687 C CA . ILE A 1 91 ? -5.851 3.038 5.620 1.00 98.00 91 ILE A CA 1
ATOM 688 C C . ILE A 1 91 ? -5.304 4.384 5.173 1.00 98.00 91 ILE A C 1
ATOM 690 O O . ILE A 1 91 ? -5.960 5.403 5.348 1.00 98.00 91 ILE A O 1
ATOM 694 N N . CYS A 1 92 ? -4.128 4.391 4.557 1.00 98.12 92 CYS A N 1
ATOM 695 C CA . CYS A 1 92 ? -3.553 5.593 3.964 1.00 98.12 92 CYS A CA 1
ATOM 696 C C . CYS A 1 92 ? -3.172 5.315 2.505 1.00 98.12 92 CYS A C 1
ATOM 698 O O . CYS A 1 92 ? -2.455 4.358 2.200 1.00 98.12 92 CYS A O 1
ATOM 700 N N . ASN A 1 93 ? -3.666 6.148 1.586 1.00 97.25 93 ASN A N 1
ATOM 701 C CA . ASN A 1 93 ? -3.470 6.007 0.140 1.00 97.25 93 ASN A CA 1
ATOM 702 C C . ASN A 1 93 ? -2.098 6.535 -0.313 1.00 97.25 93 ASN A C 1
ATOM 704 O O . ASN A 1 93 ? -2.002 7.350 -1.229 1.00 97.25 93 ASN A O 1
ATOM 708 N N . MET A 1 94 ? -1.022 6.110 0.349 1.00 97.75 94 MET A N 1
ATOM 709 C CA . MET A 1 94 ? 0.326 6.573 0.043 1.00 97.75 94 MET A CA 1
ATOM 710 C C . MET A 1 94 ? 1.338 5.437 0.088 1.00 97.75 94 MET A C 1
ATOM 712 O O . MET A 1 94 ? 1.337 4.607 0.994 1.00 97.75 94 MET A O 1
ATOM 716 N N . HIS A 1 95 ? 2.215 5.416 -0.911 1.00 96.81 95 HIS A N 1
ATOM 717 C CA . HIS A 1 95 ? 3.212 4.370 -1.064 1.00 96.81 95 HIS A CA 1
ATOM 718 C C . HIS A 1 95 ? 4.392 4.618 -0.090 1.00 96.81 95 HIS A C 1
ATOM 720 O O . HIS A 1 95 ? 4.918 5.737 -0.063 1.00 96.81 95 HIS A O 1
ATOM 726 N N . PRO A 1 96 ? 4.805 3.629 0.730 1.00 96.44 96 PRO A N 1
ATOM 727 C CA . PRO A 1 96 ? 5.819 3.787 1.782 1.00 96.44 96 PRO A CA 1
ATOM 728 C C . PRO A 1 96 ? 7.251 3.723 1.239 1.00 96.44 96 PRO A C 1
ATOM 730 O O . PRO A 1 96 ? 7.971 2.752 1.451 1.00 96.44 96 PRO A O 1
ATOM 733 N N . THR A 1 97 ? 7.650 4.765 0.509 1.00 95.19 97 THR A N 1
ATOM 734 C CA . THR A 1 97 ? 8.961 4.854 -0.158 1.00 95.19 97 THR A CA 1
ATOM 735 C C . THR A 1 97 ? 9.711 6.132 0.200 1.00 95.19 97 THR A C 1
ATOM 737 O O . THR A 1 97 ? 10.167 6.846 -0.694 1.00 95.19 97 THR A O 1
ATOM 740 N N . ILE A 1 98 ? 9.795 6.473 1.488 1.00 96.62 98 ILE A N 1
ATOM 741 C CA . ILE A 1 98 ? 10.676 7.558 1.944 1.00 96.62 98 ILE A CA 1
ATOM 742 C C . ILE A 1 98 ? 12.126 7.072 1.974 1.00 96.62 98 ILE A C 1
ATOM 744 O O . ILE A 1 98 ? 13.038 7.749 1.503 1.00 96.62 98 ILE A O 1
ATOM 748 N N . LEU A 1 99 ? 12.345 5.877 2.516 1.00 95.25 99 LEU A N 1
ATOM 749 C CA . LEU A 1 99 ? 13.624 5.190 2.507 1.00 95.25 99 LEU A CA 1
ATOM 750 C C . LEU A 1 99 ? 13.816 4.519 1.146 1.00 95.25 99 LEU A C 1
ATOM 752 O O . LEU A 1 99 ? 12.953 3.795 0.652 1.00 95.25 99 LEU A O 1
ATOM 756 N N . HIS A 1 100 ? 14.966 4.782 0.538 1.00 90.06 100 HIS A N 1
ATOM 757 C CA . HIS A 1 100 ? 15.312 4.300 -0.793 1.00 90.06 100 HIS A CA 1
ATOM 758 C C . HIS A 1 100 ? 16.114 2.993 -0.747 1.00 90.06 100 HIS A C 1
ATOM 760 O O . HIS A 1 100 ? 16.446 2.469 0.319 1.00 90.06 100 HIS A O 1
ATOM 766 N N . GLU A 1 101 ? 16.449 2.475 -1.928 1.00 85.44 101 GLU A N 1
ATOM 767 C CA . GLU A 1 101 ? 17.173 1.222 -2.149 1.00 85.44 101 GLU A CA 1
ATOM 768 C C . GLU A 1 101 ? 18.556 1.157 -1.479 1.00 85.44 101 GLU A C 1
ATOM 770 O O . GLU A 1 101 ? 19.095 0.072 -1.276 1.00 85.44 101 GLU A O 1
ATOM 775 N N . ASN A 1 102 ? 19.130 2.302 -1.106 1.00 86.19 102 ASN A N 1
ATOM 776 C CA . ASN A 1 102 ? 20.401 2.388 -0.390 1.00 86.19 102 ASN A CA 1
ATOM 777 C C . ASN A 1 102 ? 20.278 2.124 1.123 1.00 86.19 102 ASN A C 1
ATOM 779 O O . ASN A 1 102 ? 21.299 1.979 1.797 1.00 86.19 102 ASN A O 1
ATOM 783 N N . SER A 1 103 ? 19.060 2.056 1.668 1.00 90.25 103 SER A N 1
ATOM 784 C CA . SER A 1 103 ? 18.833 1.635 3.049 1.00 90.25 103 SER A CA 1
ATOM 785 C C . SER A 1 103 ? 18.969 0.116 3.172 1.00 90.25 103 SER A C 1
ATOM 787 O O . SER A 1 103 ? 18.215 -0.645 2.568 1.00 90.25 103 SER A O 1
ATOM 789 N N . THR A 1 104 ? 19.903 -0.339 4.006 1.00 88.94 104 THR A N 1
ATOM 790 C CA . THR A 1 104 ? 20.135 -1.768 4.288 1.00 88.94 104 THR A CA 1
ATOM 791 C C . THR A 1 104 ? 19.374 -2.275 5.517 1.00 88.94 104 THR A C 1
ATOM 793 O O . THR A 1 104 ? 19.522 -3.434 5.904 1.00 88.94 104 THR A O 1
ATOM 796 N N . LEU A 1 105 ? 18.563 -1.419 6.148 1.00 90.69 105 LEU A N 1
ATOM 797 C CA . LEU A 1 105 ? 17.845 -1.733 7.381 1.00 90.69 105 LEU A CA 1
ATOM 798 C C . LEU A 1 105 ? 16.429 -2.246 7.108 1.00 90.69 105 LEU A C 1
ATOM 800 O O . LEU A 1 105 ? 15.745 -1.803 6.184 1.00 90.69 105 LEU A O 1
ATOM 804 N N . TYR A 1 106 ? 15.955 -3.133 7.983 1.00 89.12 106 TYR A N 1
ATOM 805 C CA . TYR A 1 106 ? 14.545 -3.501 8.041 1.00 89.12 106 TYR A CA 1
ATOM 806 C C . TYR A 1 106 ? 13.736 -2.334 8.599 1.00 89.12 106 TYR A C 1
ATOM 808 O O . TYR A 1 106 ? 13.954 -1.892 9.725 1.00 89.12 106 TYR A O 1
ATOM 816 N N . SER A 1 107 ? 12.793 -1.841 7.807 1.00 93.00 107 SER A N 1
ATOM 817 C CA . SER A 1 107 ? 11.928 -0.732 8.182 1.00 93.00 107 SER A CA 1
ATOM 818 C C . SER A 1 107 ? 10.552 -0.923 7.564 1.00 93.00 107 SER A C 1
ATOM 820 O O . SER A 1 107 ? 10.431 -1.457 6.464 1.00 93.00 107 SER A O 1
ATOM 822 N N . SER A 1 108 ? 9.523 -0.458 8.270 1.00 94.56 108 SER A N 1
ATOM 823 C CA . SER A 1 108 ? 8.189 -0.269 7.685 1.00 94.56 108 SER A CA 1
ATOM 824 C C . SER A 1 108 ? 7.977 1.163 7.194 1.00 94.56 108 SER A C 1
ATOM 826 O O . SER A 1 108 ? 6.839 1.542 6.969 1.00 94.56 108 SER A O 1
ATOM 828 N N . ASP A 1 109 ? 9.062 1.929 7.020 1.00 97.62 109 ASP A N 1
ATOM 829 C CA . ASP A 1 109 ? 9.082 3.296 6.489 1.00 97.62 109 ASP A CA 1
ATOM 830 C C . ASP A 1 109 ? 8.235 4.270 7.338 1.00 97.62 109 ASP A C 1
ATOM 832 O O . ASP A 1 109 ? 8.143 4.100 8.557 1.00 97.62 109 ASP A O 1
ATOM 836 N N . PHE A 1 110 ? 7.621 5.301 6.749 1.00 98.25 110 PHE A N 1
ATOM 837 C CA . PHE A 1 110 ? 6.757 6.230 7.477 1.00 98.25 110 PHE A CA 1
ATOM 838 C C . PHE A 1 110 ? 5.590 5.550 8.231 1.00 98.25 110 PHE A C 1
ATOM 840 O O . PHE A 1 110 ? 5.291 6.023 9.332 1.00 98.25 110 PHE A O 1
ATOM 847 N N . PRO A 1 111 ? 4.978 4.427 7.768 1.00 98.44 111 PRO A N 1
ATOM 848 C CA . PRO A 1 111 ? 4.023 3.661 8.570 1.00 98.44 111 PRO A CA 1
ATOM 849 C C . PRO A 1 111 ? 4.523 3.278 9.964 1.00 98.44 111 PRO A C 1
ATOM 851 O O . PRO A 1 111 ? 3.723 3.273 10.898 1.00 98.44 111 PRO A O 1
ATOM 854 N N . HIS A 1 112 ? 5.824 3.001 10.145 1.00 97.56 112 HIS A N 1
ATOM 855 C CA . HIS A 1 112 ? 6.396 2.752 11.476 1.00 97.56 112 HIS A CA 1
ATOM 856 C C . HIS A 1 112 ? 6.084 3.904 12.431 1.00 97.56 112 HIS A C 1
ATOM 858 O O . HIS A 1 112 ? 5.615 3.690 13.547 1.00 97.56 112 HIS A O 1
ATOM 864 N N . PHE A 1 113 ? 6.339 5.126 11.970 1.00 98.31 113 PHE A N 1
ATOM 865 C CA . PHE A 1 113 ? 6.182 6.326 12.773 1.00 98.31 113 PHE A CA 1
ATOM 866 C C . PHE A 1 113 ? 4.712 6.677 12.985 1.00 98.31 113 PHE A C 1
ATOM 868 O O . PHE A 1 113 ? 4.375 7.139 14.066 1.00 98.31 113 PHE A O 1
ATOM 875 N N . VAL A 1 114 ? 3.822 6.355 12.036 1.00 98.56 114 VAL A N 1
ATOM 876 C CA . VAL A 1 114 ? 2.371 6.458 12.275 1.00 98.56 114 VAL A CA 1
ATOM 877 C C . VAL A 1 114 ? 1.949 5.571 13.447 1.00 98.56 114 VAL A C 1
ATOM 879 O O . VAL A 1 114 ? 1.294 6.041 14.376 1.00 98.56 114 VAL A O 1
ATOM 882 N N . ARG A 1 115 ? 2.350 4.290 13.421 1.00 98.38 115 ARG A N 1
ATOM 883 C CA . ARG A 1 115 ? 2.029 3.320 14.482 1.00 98.38 115 ARG A CA 1
ATOM 884 C C . ARG A 1 115 ? 2.576 3.789 15.822 1.00 98.38 115 ARG A C 1
ATOM 886 O O . ARG A 1 115 ? 1.815 3.914 16.775 1.00 98.38 115 ARG A O 1
ATOM 893 N N . LYS A 1 116 ? 3.869 4.122 15.851 1.00 97.88 116 LYS A N 1
ATOM 894 C CA . LYS A 1 116 ? 4.567 4.563 17.057 1.00 97.88 116 LYS A CA 1
ATOM 895 C C . LYS A 1 116 ? 3.899 5.784 17.688 1.00 97.88 116 LYS A C 1
ATOM 897 O O . LYS A 1 116 ? 3.593 5.748 18.872 1.00 97.88 116 LYS A O 1
ATOM 902 N N . THR A 1 117 ? 3.619 6.826 16.906 1.00 98.06 117 THR A N 1
ATOM 903 C CA . THR A 1 117 ? 2.983 8.038 17.432 1.00 98.06 117 THR A CA 1
ATOM 904 C C . THR A 1 117 ? 1.584 7.743 17.974 1.00 98.06 117 THR A C 1
ATOM 906 O O . THR A 1 117 ? 1.277 8.161 19.084 1.00 98.06 117 THR A O 1
ATOM 909 N N . LEU A 1 118 ? 0.743 6.984 17.258 1.00 98.25 118 LEU A N 1
ATOM 910 C CA . LEU A 1 118 ? -0.597 6.626 17.752 1.00 98.25 118 LEU A CA 1
ATOM 911 C C . LEU A 1 118 ? -0.544 5.795 19.044 1.00 98.25 118 LEU A C 1
ATOM 913 O O . LEU A 1 118 ? -1.374 5.982 19.933 1.00 98.25 118 LEU A O 1
ATOM 917 N N . GLN A 1 119 ? 0.434 4.898 19.170 1.00 97.88 119 GLN A N 1
ATOM 918 C CA . GLN A 1 119 ? 0.668 4.141 20.401 1.00 97.88 119 GLN A CA 1
ATOM 919 C C . GLN A 1 119 ? 1.087 5.057 21.557 1.00 97.88 119 GLN A C 1
ATOM 921 O O . GLN A 1 119 ? 0.539 4.939 22.649 1.00 97.88 119 GLN A O 1
ATOM 926 N N . GLU A 1 120 ? 1.998 5.998 21.313 1.00 96.94 120 GLU A N 1
ATOM 927 C CA . GLU A 1 120 ? 2.504 6.921 22.334 1.00 96.94 120 GLU A CA 1
ATOM 928 C C . GLU A 1 120 ? 1.441 7.921 22.815 1.00 96.94 120 GLU A C 1
ATOM 930 O O . GLU A 1 120 ? 1.383 8.214 24.008 1.00 96.94 120 GLU A O 1
ATOM 935 N N . VAL A 1 121 ? 0.607 8.450 21.909 1.00 96.19 121 VAL A N 1
ATOM 936 C CA . VAL A 1 121 ? -0.286 9.584 22.222 1.00 96.19 121 VAL A CA 1
ATOM 937 C C . VAL A 1 121 ? -1.757 9.210 22.402 1.00 96.19 121 VAL A C 1
ATOM 939 O O . VAL A 1 121 ? -2.497 9.993 22.991 1.00 96.19 121 VAL A O 1
ATOM 942 N N . VAL A 1 122 ? -2.195 8.042 21.912 1.00 95.81 122 VAL A N 1
ATOM 943 C CA . VAL A 1 122 ? -3.612 7.627 21.964 1.00 95.81 122 VAL A CA 1
ATOM 944 C C . VAL A 1 122 ? -3.802 6.278 22.653 1.00 95.81 122 VAL A C 1
ATOM 946 O O . VAL A 1 122 ? -4.589 6.173 23.590 1.00 95.81 122 VAL A O 1
ATOM 949 N N . LEU A 1 123 ? -3.140 5.226 22.168 1.00 96.25 123 LEU A N 1
ATOM 950 C CA . LEU A 1 123 ? -3.556 3.847 22.464 1.00 96.25 123 LEU A CA 1
ATOM 951 C C . LEU A 1 123 ? -2.857 3.235 23.686 1.00 96.25 123 LEU A C 1
ATOM 953 O O . LEU A 1 123 ? -3.418 2.356 24.339 1.00 96.25 123 LEU A O 1
ATOM 957 N N . GLY A 1 124 ? -1.627 3.661 23.969 1.00 94.38 124 GLY A N 1
ATOM 958 C CA . GLY A 1 124 ? -0.681 2.953 24.827 1.00 94.38 124 GLY A CA 1
ATOM 959 C C . GLY A 1 124 ? 0.289 2.075 24.023 1.00 94.38 124 GLY A C 1
ATOM 960 O O . GLY A 1 124 ? -0.059 1.511 22.982 1.00 94.38 124 GLY A O 1
ATOM 961 N N . ASN A 1 125 ? 1.518 1.944 24.531 1.00 91.00 125 ASN A N 1
ATOM 962 C CA . ASN A 1 125 ? 2.666 1.373 23.809 1.00 91.00 125 ASN A CA 1
ATOM 963 C C . ASN A 1 125 ? 2.484 -0.078 23.329 1.00 91.00 125 ASN A C 1
ATOM 965 O O . ASN A 1 125 ? 3.082 -0.462 22.328 1.00 91.00 125 ASN A O 1
ATOM 969 N N . ASP A 1 126 ? 1.635 -0.863 23.992 1.00 90.06 126 ASP A N 1
ATOM 970 C CA . ASP A 1 126 ? 1.463 -2.294 23.704 1.00 90.06 126 ASP A CA 1
ATOM 971 C C . ASP A 1 126 ? 0.236 -2.603 22.832 1.00 90.06 126 ASP A C 1
ATOM 973 O O . ASP A 1 126 ? -0.094 -3.767 22.600 1.00 90.06 126 ASP A O 1
ATOM 977 N N . ARG A 1 127 ? -0.474 -1.577 22.342 1.00 95.69 127 ARG A N 1
ATOM 978 C CA . ARG A 1 127 ? -1.680 -1.785 21.531 1.00 95.69 127 ARG A CA 1
ATOM 979 C C . ARG A 1 127 ? -1.349 -1.890 20.041 1.00 95.69 127 ARG A C 1
ATOM 981 O O . ARG A 1 127 ? -0.592 -1.062 19.528 1.00 95.69 127 ARG A O 1
ATOM 988 N N . PRO A 1 128 ? -1.913 -2.872 19.316 1.00 96.31 128 PRO A N 1
ATOM 989 C CA . PRO A 1 128 ? -1.672 -3.028 17.890 1.00 96.31 128 PRO A CA 1
ATOM 990 C C . PRO A 1 128 ? -2.254 -1.868 17.072 1.00 96.31 128 PRO A C 1
ATOM 992 O O . PRO A 1 128 ? -3.409 -1.469 17.246 1.00 96.31 128 PRO A O 1
ATOM 995 N N . VAL A 1 129 ? -1.452 -1.391 16.116 1.00 98.00 129 VAL A N 1
ATOM 996 C CA . VAL A 1 129 ? -1.871 -0.466 15.057 1.00 98.00 129 VAL A CA 1
ATOM 997 C C . VAL A 1 129 ? -1.724 -1.154 13.705 1.00 98.00 129 VAL A C 1
ATOM 999 O O . VAL A 1 129 ? -0.614 -1.371 13.207 1.00 98.00 129 VAL A O 1
ATOM 1002 N N . ILE A 1 130 ? -2.859 -1.494 13.107 1.00 97.19 130 ILE A N 1
ATOM 1003 C CA . ILE A 1 130 ? -2.954 -2.182 11.825 1.00 97.19 130 ILE A CA 1
ATOM 1004 C C . ILE A 1 130 ? -2.990 -1.121 10.728 1.00 97.19 130 ILE A C 1
ATOM 1006 O O . ILE A 1 130 ? -3.977 -0.413 10.553 1.00 97.19 130 ILE A O 1
ATOM 1010 N N . TYR A 1 131 ? -1.890 -0.993 9.996 1.00 97.88 131 TYR A N 1
ATOM 1011 C CA . TYR A 1 131 ? -1.771 -0.038 8.898 1.00 97.88 131 TYR A CA 1
ATOM 1012 C C . TYR A 1 131 ? -1.933 -0.762 7.567 1.00 97.88 131 TYR A C 1
ATOM 1014 O O . TYR A 1 131 ? -1.164 -1.683 7.283 1.00 97.88 131 TYR A O 1
ATOM 1022 N N . PHE A 1 132 ? -2.854 -0.285 6.737 1.00 97.19 132 PHE A N 1
ATOM 1023 C CA . PHE A 1 132 ? -3.011 -0.709 5.353 1.00 97.19 132 PHE A CA 1
ATOM 1024 C C . PHE A 1 132 ? -2.643 0.422 4.392 1.00 97.19 132 PHE A C 1
ATOM 1026 O O . PHE A 1 132 ? -3.018 1.582 4.577 1.00 97.19 132 PHE A O 1
ATOM 1033 N N . THR A 1 133 ? -1.936 0.066 3.324 1.00 96.38 133 THR A N 1
ATOM 1034 C CA . THR A 1 133 ? -1.779 0.945 2.167 1.00 96.38 133 THR A CA 1
ATOM 1035 C C . THR A 1 133 ? -3.025 0.819 1.300 1.00 96.38 133 THR A C 1
ATOM 1037 O O . THR A 1 133 ? -3.404 -0.287 0.923 1.00 96.38 133 THR A O 1
ATOM 1040 N N . GLY A 1 134 ? -3.674 1.947 1.018 1.00 96.50 134 GLY A N 1
ATOM 1041 C CA . GLY A 1 134 ? -4.829 1.999 0.124 1.00 96.50 134 GLY A CA 1
ATOM 1042 C C . GLY A 1 134 ? -4.426 2.082 -1.352 1.00 96.50 134 GLY A C 1
ATOM 1043 O O . GLY A 1 134 ? -3.437 1.484 -1.778 1.00 96.50 134 GLY A O 1
ATOM 1044 N N . THR A 1 135 ? -5.167 2.846 -2.156 1.00 96.69 135 THR A N 1
ATOM 1045 C CA . THR A 1 135 ? -4.928 2.976 -3.606 1.00 96.69 135 THR A CA 1
ATOM 1046 C C . THR A 1 135 ? -3.724 3.866 -3.912 1.00 96.69 135 THR A C 1
ATOM 1048 O O . THR A 1 135 ? -3.858 5.046 -4.242 1.00 96.69 135 THR A O 1
ATOM 1051 N N . ALA A 1 136 ? -2.529 3.297 -3.759 1.00 96.56 136 ALA A N 1
ATOM 1052 C CA . ALA A 1 136 ? -1.260 4.011 -3.837 1.00 96.56 136 ALA A CA 1
ATOM 1053 C C . ALA A 1 136 ? -0.453 3.750 -5.123 1.00 96.56 136 ALA A C 1
ATOM 1055 O O . ALA A 1 136 ? 0.679 4.226 -5.226 1.00 96.56 136 ALA A O 1
ATOM 1056 N N . GLY A 1 137 ? -1.006 3.047 -6.121 1.00 96.19 137 GLY A N 1
ATOM 1057 C CA . GLY A 1 137 ? -0.250 2.616 -7.310 1.00 96.19 137 GLY A CA 1
ATOM 1058 C C . GLY A 1 137 ? 0.356 3.768 -8.125 1.00 96.19 137 GLY A C 1
ATOM 1059 O O . GLY A 1 137 ? 1.402 3.621 -8.754 1.00 96.19 137 GLY A O 1
ATOM 1060 N N . ASN A 1 138 ? -0.252 4.955 -8.059 1.00 96.94 138 ASN A N 1
ATOM 1061 C CA . ASN A 1 138 ? 0.283 6.195 -8.625 1.00 96.94 138 ASN A CA 1
ATOM 1062 C C . ASN A 1 138 ? 0.516 7.296 -7.577 1.00 96.94 138 ASN A C 1
ATOM 1064 O O . ASN A 1 138 ? 0.814 8.427 -7.949 1.00 96.94 138 ASN A O 1
ATOM 1068 N N . GLN A 1 139 ? 0.452 6.985 -6.282 1.00 97.81 139 GLN A N 1
ATOM 1069 C CA . GLN A 1 139 ? 0.703 7.944 -5.202 1.00 97.81 139 GLN A CA 1
ATOM 1070 C C . GLN A 1 139 ? 2.139 7.789 -4.695 1.00 97.81 139 GLN A C 1
ATOM 1072 O O . GLN A 1 139 ? 2.685 6.683 -4.659 1.00 97.81 139 GLN A O 1
ATOM 1077 N N . SER A 1 140 ? 2.811 8.893 -4.383 1.00 96.38 140 SER A N 1
ATOM 1078 C CA . SER A 1 140 ? 4.192 8.865 -3.898 1.00 96.38 140 SER A CA 1
ATOM 1079 C C . SER A 1 140 ? 4.531 10.100 -3.063 1.00 96.38 140 SER A C 1
ATOM 1081 O O . SER A 1 140 ? 4.077 11.204 -3.379 1.00 96.38 140 SER A O 1
ATOM 1083 N N . PRO A 1 141 ? 5.404 9.955 -2.052 1.00 95.75 141 PRO A N 1
ATOM 1084 C CA . PRO A 1 141 ? 5.896 11.086 -1.276 1.00 95.75 141 PRO A CA 1
ATOM 1085 C C . PRO A 1 141 ? 6.980 11.902 -2.009 1.00 95.75 141 PRO A C 1
ATOM 1087 O O . PRO A 1 141 ? 7.351 12.974 -1.542 1.00 95.75 141 PRO A O 1
ATOM 1090 N N . ARG A 1 142 ? 7.463 11.455 -3.181 1.00 91.50 142 ARG A N 1
ATOM 1091 C CA . ARG A 1 142 ? 8.626 12.023 -3.905 1.00 91.50 142 ARG A CA 1
ATOM 1092 C C . ARG A 1 142 ? 8.610 13.538 -4.133 1.00 91.50 142 ARG A C 1
ATOM 1094 O O . ARG A 1 142 ? 9.665 14.141 -4.279 1.00 91.50 142 ARG A O 1
ATOM 1101 N N . HIS A 1 143 ? 7.425 14.141 -4.238 1.00 91.88 143 HIS A N 1
ATOM 1102 C CA . HIS A 1 143 ? 7.265 15.572 -4.524 1.00 91.88 143 HIS A CA 1
ATOM 1103 C C . HIS A 1 143 ? 7.186 16.424 -3.249 1.00 91.88 143 HIS A C 1
ATOM 1105 O O . HIS A 1 143 ? 7.203 17.648 -3.333 1.00 91.88 143 HIS A O 1
ATOM 1111 N N . VAL A 1 144 ? 7.086 15.792 -2.076 1.00 94.50 144 VAL A N 1
ATOM 1112 C CA . VAL A 1 144 ? 7.005 16.465 -0.768 1.00 94.50 144 VAL A CA 1
ATOM 1113 C C . VAL A 1 144 ? 8.177 16.123 0.151 1.00 94.50 144 VAL A C 1
ATOM 1115 O O . VAL A 1 144 ? 8.408 16.830 1.135 1.00 94.50 144 VAL A O 1
ATOM 1118 N N . THR A 1 145 ? 8.904 15.043 -0.143 1.00 95.25 145 THR A N 1
ATOM 1119 C CA . THR A 1 145 ? 10.088 14.610 0.601 1.00 95.25 145 THR A CA 1
ATOM 1120 C C . THR A 1 145 ? 11.253 15.568 0.433 1.00 95.25 145 THR A C 1
ATOM 1122 O O . THR A 1 145 ? 11.555 16.007 -0.675 1.00 95.25 145 THR A O 1
ATOM 1125 N N . LYS A 1 146 ? 11.957 15.830 1.533 1.00 94.50 146 LYS A N 1
ATOM 1126 C CA . LYS A 1 146 ? 13.174 16.651 1.587 1.00 94.50 146 LYS A CA 1
ATOM 1127 C C . LYS A 1 146 ? 14.454 15.815 1.543 1.00 94.50 146 LYS A C 1
ATOM 1129 O O . LYS A 1 146 ? 15.493 16.315 1.119 1.00 94.50 146 LYS A O 1
ATOM 1134 N N . SER A 1 147 ? 14.388 14.567 2.000 1.00 93.75 147 SER A N 1
ATOM 1135 C CA . SER A 1 147 ? 15.510 13.629 2.061 1.00 93.75 147 SER A CA 1
ATOM 1136 C C . SER A 1 147 ? 15.006 12.193 2.212 1.00 93.75 147 SER A C 1
ATOM 1138 O O . SER A 1 147 ? 13.853 11.964 2.563 1.00 93.75 147 SER A O 1
ATOM 1140 N N . ASN A 1 148 ? 15.891 11.218 2.006 1.00 94.88 148 ASN A N 1
ATOM 1141 C CA . ASN A 1 148 ? 15.540 9.796 2.048 1.00 94.88 148 ASN A CA 1
ATOM 1142 C C . ASN A 1 148 ? 16.020 9.176 3.368 1.00 94.88 148 ASN A C 1
ATOM 1144 O O . ASN A 1 148 ? 16.830 8.249 3.377 1.00 94.88 148 ASN A O 1
ATOM 1148 N N . THR A 1 149 ? 15.610 9.770 4.491 1.00 96.25 149 THR A N 1
ATOM 1149 C CA . THR A 1 149 ? 16.120 9.440 5.833 1.00 96.25 149 THR A CA 1
ATOM 1150 C C . THR A 1 149 ? 15.002 9.051 6.798 1.00 96.25 149 THR A C 1
ATOM 1152 O O . THR A 1 149 ? 13.819 9.286 6.542 1.00 96.25 149 THR A O 1
ATOM 1155 N N . PHE A 1 150 ? 15.371 8.469 7.941 1.00 97.25 150 PHE A N 1
ATOM 1156 C CA . PHE A 1 150 ? 14.413 8.113 8.991 1.00 97.25 150 PHE A CA 1
ATOM 1157 C C . PHE A 1 150 ? 13.745 9.341 9.613 1.00 97.25 150 PHE A C 1
ATOM 1159 O O . PHE A 1 150 ? 12.582 9.269 9.997 1.00 97.25 150 PHE A O 1
ATOM 1166 N N . GLU A 1 151 ? 14.443 10.473 9.685 1.00 98.00 151 GLU A N 1
ATOM 1167 C CA . GLU A 1 151 ? 13.879 11.744 10.140 1.00 98.00 151 GLU A CA 1
ATOM 1168 C C . GLU A 1 151 ? 12.757 12.211 9.212 1.00 98.00 151 GLU A C 1
ATOM 1170 O O . GLU A 1 151 ? 11.723 12.681 9.690 1.00 98.00 151 GLU A O 1
ATOM 1175 N N . GLU A 1 152 ? 12.920 12.037 7.898 1.00 98.12 152 GLU A N 1
ATOM 1176 C CA . GLU A 1 152 ? 11.870 12.385 6.947 1.00 98.12 152 GLU A CA 1
ATOM 1177 C C . GLU A 1 152 ? 10.701 11.401 7.009 1.00 98.12 152 GLU A C 1
ATOM 1179 O O . GLU A 1 152 ? 9.543 11.820 7.033 1.00 98.12 152 GLU A O 1
ATOM 1184 N N . ALA A 1 153 ? 10.984 10.101 7.135 1.00 98.25 153 ALA A N 1
ATOM 1185 C CA . ALA A 1 153 ? 9.946 9.095 7.346 1.00 98.25 153 ALA A CA 1
ATOM 1186 C C . ALA A 1 153 ? 9.150 9.389 8.629 1.00 98.25 153 ALA A C 1
ATOM 1188 O O . ALA A 1 153 ? 7.924 9.276 8.643 1.00 98.25 153 ALA A O 1
ATOM 1189 N N . LYS A 1 154 ? 9.826 9.858 9.686 1.00 98.56 154 LYS A N 1
ATOM 1190 C CA . LYS A 1 154 ? 9.188 10.328 10.916 1.00 98.56 154 LYS A CA 1
ATOM 1191 C C . LYS A 1 154 ? 8.316 11.550 10.672 1.00 98.56 154 LYS A C 1
ATOM 1193 O O . LYS A 1 154 ? 7.173 11.554 11.117 1.00 98.56 154 LYS A O 1
ATOM 1198 N N . ARG A 1 155 ? 8.813 12.567 9.960 1.00 98.44 155 ARG A N 1
ATOM 1199 C CA . ARG A 1 155 ? 8.034 13.776 9.646 1.00 98.44 155 ARG A CA 1
ATOM 1200 C C . ARG A 1 155 ? 6.742 13.429 8.905 1.00 98.44 155 ARG A C 1
ATOM 1202 O O . ARG A 1 155 ? 5.684 13.936 9.265 1.00 98.44 155 ARG A O 1
ATOM 1209 N N . ILE A 1 156 ? 6.826 12.571 7.890 1.00 98.56 156 ILE A N 1
ATOM 1210 C CA . ILE A 1 156 ? 5.667 12.146 7.097 1.00 98.56 156 ILE A CA 1
ATOM 1211 C C . ILE A 1 156 ? 4.705 11.287 7.928 1.00 98.56 156 ILE A C 1
ATOM 1213 O O . ILE A 1 156 ? 3.497 11.512 7.886 1.00 98.56 156 ILE A O 1
ATOM 1217 N N . GLY A 1 157 ? 5.221 10.352 8.731 1.00 98.50 157 GLY A N 1
ATOM 1218 C CA . GLY A 1 157 ? 4.389 9.544 9.625 1.00 98.50 157 GLY A CA 1
ATOM 1219 C C . GLY A 1 157 ? 3.662 10.386 10.678 1.00 98.50 157 GLY A C 1
ATOM 1220 O O . GLY A 1 157 ? 2.489 10.145 10.957 1.00 98.50 157 GLY A O 1
ATOM 1221 N N . GLN A 1 158 ? 4.320 11.425 11.198 1.00 98.38 158 GLN A N 1
ATOM 1222 C CA . GLN A 1 158 ? 3.731 12.338 12.174 1.00 98.38 158 GLN A CA 1
ATOM 1223 C C . GLN A 1 158 ? 2.533 13.104 11.595 1.00 98.38 158 GLN A C 1
ATOM 1225 O O . GLN A 1 158 ? 1.521 13.215 12.275 1.00 98.38 158 GLN A O 1
ATOM 1230 N N . ILE A 1 159 ? 2.598 13.549 10.331 1.00 98.44 159 ILE A N 1
ATOM 1231 C CA . ILE A 1 159 ? 1.467 14.219 9.658 1.00 98.44 159 ILE A CA 1
ATOM 1232 C C . ILE A 1 159 ? 0.211 13.342 9.707 1.00 98.44 159 ILE A C 1
ATOM 1234 O O . ILE A 1 159 ? -0.860 13.811 10.086 1.00 98.44 159 ILE A O 1
ATOM 1238 N N . VAL A 1 160 ? 0.343 12.059 9.360 1.00 98.62 160 VAL A N 1
ATOM 1239 C CA . VAL A 1 160 ? -0.787 11.118 9.369 1.00 98.62 160 VAL A CA 1
ATOM 1240 C C . VAL A 1 160 ? -1.300 10.893 10.793 1.00 98.62 160 VAL A C 1
ATOM 1242 O O . VAL A 1 160 ? -2.506 10.954 11.028 1.00 98.62 160 VAL A O 1
ATOM 1245 N N . ALA A 1 161 ? -0.398 10.641 11.745 1.00 98.44 161 ALA A N 1
ATOM 1246 C CA . ALA A 1 161 ? -0.773 10.339 13.123 1.00 98.44 161 ALA A CA 1
ATOM 1247 C C . ALA A 1 161 ? -1.445 11.527 13.828 1.00 98.44 161 ALA A C 1
ATOM 1249 O O . ALA A 1 161 ? -2.479 11.337 14.470 1.00 98.44 161 ALA A O 1
ATOM 1250 N N . ASP A 1 162 ? -0.913 12.742 13.671 1.00 98.38 162 ASP A N 1
ATOM 1251 C CA . ASP A 1 162 ? -1.497 13.971 14.224 1.00 98.38 162 ASP A CA 1
ATOM 1252 C C . ASP A 1 162 ? -2.874 14.232 13.629 1.00 98.38 162 ASP A C 1
ATOM 1254 O O . ASP A 1 162 ? -3.826 14.543 14.346 1.00 98.38 162 ASP A O 1
ATOM 1258 N N . SER A 1 163 ? -2.994 14.051 12.314 1.00 98.38 163 SER A N 1
ATOM 1259 C CA . SER A 1 163 ? -4.245 14.253 11.601 1.00 98.38 163 SER A CA 1
ATOM 1260 C C . SER A 1 163 ? -5.341 13.321 12.114 1.00 98.38 163 SER A C 1
ATOM 1262 O O . SER A 1 163 ? -6.418 13.800 12.463 1.00 98.38 163 SER A O 1
ATOM 1264 N N . ILE A 1 164 ? -5.061 12.022 12.271 1.00 97.75 164 ILE A N 1
ATOM 1265 C CA . ILE A 1 164 ? -6.021 11.061 12.840 1.00 97.75 164 ILE A CA 1
ATOM 1266 C C . ILE A 1 164 ? -6.319 11.389 14.308 1.00 97.75 164 ILE A C 1
ATOM 1268 O O . ILE A 1 164 ? -7.485 11.434 14.699 1.00 97.75 164 ILE A O 1
ATOM 1272 N N . SER A 1 165 ? -5.284 11.635 15.117 1.00 97.06 165 SER A N 1
ATOM 1273 C CA . SER A 1 165 ? -5.437 11.899 16.556 1.00 97.06 165 SER A CA 1
ATOM 1274 C C . SER A 1 165 ? -6.294 13.138 16.805 1.00 97.06 165 SER A C 1
ATOM 1276 O O . SER A 1 165 ? -7.154 13.125 17.679 1.00 97.06 165 SER A O 1
ATOM 1278 N N . SER A 1 166 ? -6.150 14.176 15.973 1.00 96.94 166 SER A N 1
ATOM 1279 C CA . SER A 1 166 ? -6.966 15.394 16.054 1.00 96.94 166 SER A CA 1
ATOM 1280 C C . SER A 1 166 ? -8.462 15.161 15.812 1.00 96.94 166 SER A C 1
ATOM 1282 O O . SER A 1 166 ? -9.280 15.993 16.204 1.00 96.94 166 SER A O 1
ATOM 1284 N N . LYS A 1 167 ? -8.841 14.046 15.169 1.00 97.19 167 LYS A N 1
ATOM 1285 C CA . LYS A 1 167 ? -10.245 13.685 14.926 1.00 97.19 167 LYS A CA 1
ATOM 1286 C C . LYS A 1 167 ? -10.886 12.944 16.089 1.00 97.19 167 LYS A C 1
ATOM 1288 O O . LYS A 1 167 ? -12.106 12.834 16.095 1.00 97.19 167 LYS A O 1
ATOM 1293 N N . LEU A 1 168 ? -10.110 12.469 17.064 1.00 94.12 168 LEU A N 1
ATOM 1294 C CA . LEU A 1 168 ? -10.615 11.873 18.303 1.00 94.12 168 LEU A CA 1
ATOM 1295 C C . LEU A 1 168 ? -11.025 12.957 19.305 1.00 94.12 168 LEU A C 1
ATOM 1297 O O . LEU A 1 168 ? -10.442 13.109 20.375 1.00 94.12 168 LEU A O 1
ATOM 1301 N N . THR A 1 169 ? -12.029 13.740 18.932 1.00 92.06 169 THR A N 1
ATOM 1302 C CA . THR A 1 169 ? -12.622 14.768 19.788 1.00 92.06 169 THR A CA 1
ATOM 1303 C C . THR A 1 169 ? -13.660 14.162 20.735 1.00 92.06 169 THR A C 1
ATOM 1305 O O . THR A 1 169 ? -14.139 13.049 20.529 1.00 92.06 169 THR A O 1
ATOM 1308 N N . GLU A 1 170 ? -14.094 14.930 21.737 1.00 86.12 170 GLU A N 1
ATOM 1309 C CA . GLU A 1 170 ? -15.158 14.533 22.679 1.00 86.12 170 GLU A CA 1
ATOM 1310 C C . GLU A 1 170 ? -16.501 14.209 21.994 1.00 86.12 170 GLU A C 1
ATOM 1312 O O . GLU A 1 170 ? -17.364 13.560 22.574 1.00 86.12 170 GLU A O 1
ATOM 1317 N N . THR A 1 171 ? -16.684 14.644 20.744 1.00 88.69 171 THR A N 1
ATOM 1318 C CA . THR A 1 171 ? -17.885 14.367 19.946 1.00 88.69 171 THR A CA 1
ATOM 1319 C C . THR A 1 171 ? -17.858 12.996 19.267 1.00 88.69 171 THR A C 1
ATOM 1321 O O . THR A 1 171 ? -18.881 12.562 18.734 1.00 88.69 171 THR A O 1
ATOM 1324 N N . VAL A 1 172 ? -16.708 12.313 19.232 1.00 93.69 172 VAL A N 1
ATOM 1325 C CA . VAL A 1 172 ? -16.606 10.972 18.649 1.00 93.69 172 VAL A CA 1
ATOM 1326 C C . VAL A 1 172 ? -17.344 9.981 19.536 1.00 93.69 172 VAL A C 1
ATOM 1328 O O . VAL A 1 172 ? -16.989 9.757 20.688 1.00 93.69 172 VAL A O 1
ATOM 1331 N N . THR A 1 173 ? -18.377 9.362 18.973 1.00 93.06 173 THR A N 1
ATOM 1332 C CA . THR A 1 173 ? -19.189 8.377 19.684 1.00 93.06 173 THR A CA 1
ATOM 1333 C C . THR A 1 173 ? -18.674 6.974 19.398 1.00 93.06 173 THR A C 1
ATOM 1335 O O . THR A 1 173 ? -18.649 6.536 18.246 1.00 93.06 173 THR A O 1
ATOM 1338 N N . PHE A 1 174 ? -18.299 6.261 20.456 1.00 96.12 174 PHE A N 1
ATOM 1339 C CA . PHE A 1 174 ? -18.044 4.828 20.406 1.00 96.12 174 PHE A CA 1
ATOM 1340 C C . PHE A 1 174 ? -19.366 4.075 20.551 1.00 96.12 174 PHE A C 1
ATOM 1342 O O . PHE A 1 174 ? -20.224 4.453 21.347 1.00 96.12 174 PHE A O 1
ATOM 1349 N N . SER A 1 175 ? -19.550 3.017 19.763 1.00 95.94 175 SER A N 1
ATOM 1350 C CA . SER A 1 175 ? -20.754 2.190 19.823 1.00 95.94 175 SER A CA 1
ATOM 1351 C C . SER A 1 175 ? -20.407 0.721 20.021 1.00 95.94 175 SER A C 1
ATOM 1353 O O . SER A 1 175 ? -19.587 0.157 19.298 1.00 95.94 175 SER A O 1
ATOM 1355 N N . SER A 1 176 ? -21.084 0.085 20.979 1.00 94.50 176 SER A N 1
ATOM 1356 C CA . SER A 1 176 ? -21.097 -1.374 21.160 1.00 94.50 176 SER A CA 1
ATOM 1357 C C . SER A 1 176 ? -22.128 -2.096 20.282 1.00 94.50 176 SER A C 1
ATOM 1359 O O . SER A 1 176 ? -22.209 -3.322 20.322 1.00 94.50 176 SER A O 1
ATOM 1361 N N . HIS A 1 177 ? -22.922 -1.367 19.492 1.00 94.31 177 HIS A N 1
ATOM 1362 C CA . HIS A 1 177 ? -23.973 -1.923 18.636 1.00 94.31 177 HIS A CA 1
ATOM 1363 C C . HIS A 1 177 ? -23.701 -1.560 17.178 1.00 94.31 177 HIS A C 1
ATOM 1365 O O . HIS A 1 177 ? -24.361 -0.699 16.597 1.00 94.31 177 HIS A O 1
ATOM 1371 N N . ILE A 1 178 ? -22.688 -2.202 16.597 1.00 93.31 178 ILE A N 1
ATOM 1372 C CA . ILE A 1 178 ? -22.304 -2.008 15.199 1.00 93.31 178 ILE A CA 1
ATOM 1373 C C . ILE A 1 178 ? -22.357 -3.362 14.482 1.00 93.31 178 ILE A C 1
ATOM 1375 O O . ILE A 1 178 ? -21.629 -4.276 14.872 1.00 93.31 178 ILE A O 1
ATOM 1379 N N . PRO A 1 179 ? -23.197 -3.525 13.442 1.00 94.75 179 PRO A N 1
ATOM 1380 C CA . PRO A 1 179 ? -23.201 -4.748 12.655 1.00 94.75 179 PRO A CA 1
ATOM 1381 C C . PRO A 1 179 ? -21.889 -4.865 11.877 1.00 94.75 179 PRO A C 1
ATOM 1383 O O . PRO A 1 179 ? -21.459 -3.914 11.221 1.00 94.75 179 PRO A O 1
ATOM 1386 N N . VAL A 1 180 ? -21.281 -6.047 11.932 1.00 94.19 180 VAL A N 1
ATOM 1387 C CA . VAL A 1 180 ? -20.088 -6.388 11.155 1.00 94.19 180 VAL A CA 1
ATOM 1388 C C . VAL A 1 180 ? -20.436 -7.525 10.208 1.00 94.19 180 VAL A C 1
ATOM 1390 O O . VAL A 1 180 ? -21.027 -8.524 10.619 1.00 94.19 180 VAL A O 1
ATOM 1393 N N . SER A 1 181 ? -20.082 -7.382 8.937 1.00 96.88 181 SER A N 1
ATOM 1394 C CA . SER A 1 181 ? -20.216 -8.453 7.954 1.00 96.88 181 SER A CA 1
ATOM 1395 C C . SER A 1 181 ? -19.043 -8.446 6.989 1.00 96.88 181 SER A C 1
ATOM 1397 O O . SER A 1 181 ? -18.387 -7.427 6.790 1.00 96.88 181 SER A O 1
ATOM 1399 N N . ALA A 1 182 ? -18.772 -9.599 6.391 1.00 97.56 182 ALA A N 1
ATOM 1400 C CA . ALA A 1 182 ? -17.768 -9.733 5.355 1.00 97.56 182 ALA A CA 1
ATOM 1401 C C . ALA A 1 182 ? -18.350 -10.507 4.174 1.00 97.56 182 ALA A C 1
ATOM 1403 O O . ALA A 1 182 ? -19.154 -11.425 4.353 1.00 97.56 182 ALA A O 1
ATOM 1404 N N . ALA A 1 183 ? -17.943 -10.128 2.972 1.00 97.38 183 ALA A N 1
ATOM 1405 C CA . ALA A 1 183 ? -18.258 -10.833 1.742 1.00 97.38 183 ALA A CA 1
ATOM 1406 C C . ALA A 1 183 ? -17.011 -10.882 0.864 1.00 97.38 183 ALA A C 1
ATOM 1408 O O . ALA A 1 183 ? -16.169 -9.988 0.920 1.00 97.38 183 ALA A O 1
ATOM 1409 N N . GLN A 1 184 ? -16.914 -11.913 0.034 1.00 97.75 184 GLN A N 1
ATOM 1410 C CA . GLN A 1 184 ? -15.859 -12.020 -0.962 1.00 97.75 184 GLN A CA 1
ATOM 1411 C C . GLN A 1 184 ? -16.421 -12.485 -2.299 1.00 97.75 184 GLN A C 1
ATOM 1413 O O . GLN A 1 184 ? -17.445 -13.173 -2.358 1.00 97.75 184 GLN A O 1
ATOM 1418 N N . LYS A 1 185 ? -15.731 -12.116 -3.374 1.00 97.06 185 LYS A N 1
ATOM 1419 C CA . LYS A 1 185 ? -15.996 -12.607 -4.720 1.00 97.06 185 LYS A CA 1
ATOM 1420 C C . LYS A 1 185 ? -14.688 -12.779 -5.473 1.00 97.06 185 LYS A C 1
ATOM 1422 O O . LYS A 1 185 ? -13.871 -11.869 -5.515 1.00 97.06 185 LYS A O 1
ATOM 1427 N N . PHE A 1 186 ? -14.546 -13.922 -6.125 1.00 97.31 186 PHE A N 1
ATOM 1428 C CA . PHE A 1 186 ? -13.452 -14.187 -7.047 1.00 97.31 186 PHE A CA 1
ATOM 1429 C C . PHE A 1 186 ? -13.825 -13.676 -8.442 1.00 97.31 186 PHE A C 1
ATOM 1431 O O . PHE A 1 186 ? -14.901 -14.004 -8.952 1.00 97.31 186 PHE A O 1
ATOM 1438 N N . VAL A 1 187 ? -12.974 -12.837 -9.034 1.00 95.00 187 VAL A N 1
ATOM 1439 C CA . VAL A 1 187 ? -13.212 -12.201 -10.337 1.00 95.00 187 VAL A CA 1
ATOM 1440 C C . VAL A 1 187 ? -12.037 -12.407 -11.289 1.00 95.00 187 VAL A C 1
ATOM 1442 O O . VAL A 1 187 ? -10.876 -12.244 -10.917 1.00 95.00 187 VAL A O 1
ATOM 1445 N N . ASP A 1 188 ? -12.337 -12.723 -12.544 1.00 94.75 188 ASP A N 1
ATOM 1446 C CA . ASP A 1 188 ? -11.338 -12.709 -13.608 1.00 94.75 188 ASP A CA 1
ATOM 1447 C C . ASP A 1 188 ? -11.083 -11.267 -14.048 1.00 94.75 188 ASP A C 1
ATOM 1449 O O . ASP A 1 188 ? -11.948 -10.610 -14.630 1.00 94.75 188 ASP A O 1
ATOM 1453 N N . LEU A 1 189 ? -9.888 -10.759 -13.746 1.00 90.88 189 LEU A N 1
ATOM 1454 C CA . LEU A 1 189 ? -9.461 -9.439 -14.195 1.00 90.88 189 LEU A CA 1
ATOM 1455 C C . LEU A 1 189 ? -8.948 -9.509 -15.639 1.00 90.88 189 LEU A C 1
ATOM 1457 O O . LEU A 1 189 ? -8.346 -10.513 -16.039 1.00 90.88 189 LEU A O 1
ATOM 1461 N N . PRO A 1 190 ? -9.141 -8.443 -16.436 1.00 90.88 190 PRO A N 1
ATOM 1462 C CA . PRO A 1 190 ? -8.643 -8.409 -17.802 1.00 90.88 190 PRO A CA 1
ATOM 1463 C C . PRO A 1 190 ? -7.118 -8.564 -17.829 1.00 90.88 190 PRO A C 1
ATOM 1465 O O . PRO A 1 190 ? -6.382 -7.839 -17.155 1.00 90.88 190 PRO A O 1
ATOM 1468 N N . LYS A 1 191 ? -6.633 -9.505 -18.647 1.00 91.38 191 LYS A N 1
ATOM 1469 C CA . LYS A 1 191 ? -5.198 -9.683 -18.900 1.00 91.38 191 LYS A CA 1
ATOM 1470 C C . LYS A 1 191 ? -4.654 -8.434 -19.603 1.00 91.38 191 LYS A C 1
ATOM 1472 O O . LYS A 1 191 ? -5.270 -7.913 -20.533 1.00 91.38 191 LYS A O 1
ATOM 1477 N N . ARG A 1 192 ? -3.474 -7.969 -19.186 1.00 91.00 192 ARG A N 1
ATOM 1478 C CA . ARG A 1 192 ? -2.777 -6.859 -19.852 1.00 91.00 192 ARG A CA 1
ATOM 1479 C C . ARG A 1 192 ? -2.452 -7.228 -21.302 1.00 91.00 192 ARG A C 1
ATOM 1481 O O . ARG A 1 192 ? -1.862 -8.275 -21.549 1.00 91.00 192 ARG A O 1
ATOM 1488 N N . ALA A 1 193 ? -2.771 -6.335 -22.235 1.00 92.94 193 ALA A N 1
ATOM 1489 C CA . ALA A 1 193 ? -2.302 -6.432 -23.612 1.00 92.94 193 ALA A CA 1
ATOM 1490 C C . ALA A 1 193 ? -0.857 -5.919 -23.719 1.00 92.94 193 ALA A C 1
ATOM 1492 O O . ALA A 1 193 ? -0.523 -4.857 -23.184 1.00 92.94 193 ALA A O 1
ATOM 1493 N N . PHE A 1 194 ? -0.009 -6.673 -24.418 1.00 96.00 194 PHE A N 1
ATOM 1494 C CA . PHE A 1 194 ? 1.380 -6.307 -24.688 1.00 96.00 194 PHE A CA 1
ATOM 1495 C C . PHE A 1 194 ? 1.558 -5.929 -26.164 1.00 96.00 194 PHE A C 1
ATOM 1497 O O . PHE A 1 194 ? 0.874 -6.498 -27.018 1.00 96.00 194 PHE A O 1
ATOM 1504 N N . PRO A 1 195 ? 2.439 -4.962 -26.479 1.00 97.19 195 PRO A N 1
ATOM 1505 C CA . PRO A 1 195 ? 2.738 -4.599 -27.860 1.00 97.19 195 PRO A CA 1
ATOM 1506 C C . PRO A 1 195 ? 3.482 -5.727 -28.593 1.00 97.19 195 PRO A C 1
ATOM 1508 O O . PRO A 1 195 ? 4.003 -6.659 -27.982 1.00 97.19 195 PRO A O 1
ATOM 1511 N N . SER A 1 196 ? 3.574 -5.616 -29.921 1.00 97.94 196 SER A N 1
ATOM 1512 C CA . SER A 1 196 ? 4.453 -6.470 -30.730 1.00 97.94 196 SER A CA 1
ATOM 1513 C C . SER A 1 196 ? 5.915 -6.322 -30.299 1.00 97.94 196 SER A C 1
ATOM 1515 O O . SER A 1 196 ? 6.326 -5.227 -29.897 1.00 97.94 196 SER A O 1
ATOM 1517 N N . ILE A 1 197 ? 6.720 -7.372 -30.471 1.00 98.25 197 ILE A N 1
ATOM 1518 C CA . ILE A 1 197 ? 8.155 -7.333 -30.157 1.00 98.25 197 ILE A CA 1
ATOM 1519 C C . ILE A 1 197 ? 8.859 -6.231 -30.952 1.00 98.25 197 ILE A C 1
ATOM 1521 O O . ILE A 1 197 ? 9.677 -5.516 -30.382 1.00 98.25 197 ILE A O 1
ATOM 1525 N N . GLU A 1 198 ? 8.516 -6.050 -32.227 1.00 98.25 198 GLU A N 1
ATOM 1526 C CA . GLU A 1 198 ? 9.118 -5.050 -33.114 1.00 98.25 198 GLU A CA 1
ATOM 1527 C C . GLU A 1 198 ? 8.945 -3.640 -32.541 1.00 98.25 198 GLU A C 1
ATOM 1529 O O . GLU A 1 198 ? 9.923 -2.925 -32.325 1.00 98.25 198 GLU A O 1
ATOM 1534 N N . TRP A 1 199 ? 7.704 -3.282 -32.196 1.00 98.38 199 TRP A N 1
ATOM 1535 C CA . TRP A 1 199 ? 7.401 -2.018 -31.524 1.00 98.38 199 TRP A CA 1
ATOM 1536 C C . TRP A 1 199 ? 8.138 -1.884 -30.186 1.00 98.38 199 TRP A C 1
ATOM 1538 O O . TRP A 1 199 ? 8.676 -0.822 -29.883 1.00 98.38 199 TRP A O 1
ATOM 1548 N N . ALA A 1 200 ? 8.183 -2.944 -29.372 1.00 98.06 200 ALA A N 1
ATOM 1549 C CA . ALA A 1 200 ? 8.833 -2.893 -28.063 1.00 98.06 200 ALA A CA 1
ATOM 1550 C C . ALA A 1 200 ? 10.356 -2.695 -28.173 1.00 98.06 200 ALA A C 1
ATOM 1552 O O . ALA A 1 200 ? 10.934 -1.975 -27.358 1.00 98.06 200 ALA A O 1
ATOM 1553 N N . VAL A 1 201 ? 10.995 -3.278 -29.195 1.00 98.56 201 VAL A N 1
ATOM 1554 C CA . VAL A 1 201 ? 12.412 -3.051 -29.519 1.00 98.56 201 VAL A CA 1
ATOM 1555 C C . VAL A 1 201 ? 12.636 -1.598 -29.924 1.00 98.56 201 VAL A C 1
ATOM 1557 O O . VAL A 1 201 ? 13.494 -0.940 -29.338 1.00 98.56 201 VAL A O 1
ATOM 1560 N N . GLU A 1 202 ? 11.837 -1.071 -30.857 1.00 98.44 202 GLU A N 1
ATOM 1561 C CA . GLU A 1 202 ? 11.947 0.326 -31.294 1.00 98.44 202 GLU A CA 1
ATOM 1562 C C . GLU A 1 202 ? 11.738 1.298 -30.122 1.00 98.44 202 GLU A C 1
ATOM 1564 O O . GLU A 1 202 ? 12.497 2.255 -29.944 1.00 98.44 202 GLU A O 1
ATOM 1569 N N . HIS A 1 203 ? 10.736 1.029 -29.280 1.00 98.25 203 HIS A N 1
ATOM 1570 C CA . HIS A 1 203 ? 10.447 1.833 -28.101 1.00 98.25 203 HIS A CA 1
ATOM 1571 C C . HIS A 1 203 ? 11.614 1.828 -27.110 1.00 98.25 203 HIS A C 1
ATOM 1573 O O . HIS A 1 203 ? 12.026 2.904 -26.669 1.00 98.25 203 HIS A O 1
ATOM 1579 N N . ARG A 1 204 ? 12.182 0.652 -26.806 1.00 98.25 204 ARG A N 1
ATOM 1580 C CA . ARG A 1 204 ? 13.368 0.530 -25.951 1.00 98.25 204 ARG A CA 1
ATOM 1581 C C . ARG A 1 204 ? 14.545 1.293 -26.539 1.00 98.25 204 ARG A C 1
ATOM 1583 O O . ARG A 1 204 ? 15.200 2.053 -25.829 1.00 98.25 204 ARG A O 1
ATOM 1590 N N . ASP A 1 205 ? 14.850 1.099 -27.819 1.00 98.44 205 ASP A N 1
ATOM 1591 C CA . ASP A 1 205 ? 16.002 1.748 -28.455 1.00 98.44 205 ASP A CA 1
ATOM 1592 C C . ASP A 1 205 ? 15.856 3.280 -28.411 1.00 98.44 205 ASP A C 1
ATOM 1594 O O . ASP A 1 205 ? 16.816 4.001 -28.124 1.00 98.44 205 ASP A O 1
ATOM 1598 N N . LYS A 1 206 ? 14.629 3.785 -28.592 1.00 98.38 206 LYS A N 1
ATOM 1599 C CA . LYS A 1 206 ? 14.301 5.209 -28.473 1.00 98.38 206 LYS A CA 1
ATOM 1600 C C . LYS A 1 206 ? 14.480 5.747 -27.050 1.00 98.38 206 LYS A C 1
ATOM 1602 O O . LYS A 1 206 ? 15.087 6.807 -26.883 1.00 98.38 206 LYS A O 1
ATOM 1607 N N . THR A 1 207 ? 13.954 5.071 -26.028 1.00 98.19 207 THR A N 1
ATOM 1608 C CA . THR A 1 207 ? 14.093 5.513 -24.625 1.00 98.19 207 THR A CA 1
ATOM 1609 C C . THR A 1 207 ? 15.544 5.436 -24.158 1.00 98.19 207 THR A C 1
ATOM 1611 O O . THR A 1 207 ? 16.017 6.368 -23.506 1.00 98.19 207 THR A O 1
ATOM 1614 N N . LYS A 1 208 ? 16.282 4.396 -24.567 1.00 98.38 208 LYS A N 1
ATOM 1615 C CA . LYS A 1 208 ? 17.716 4.255 -24.298 1.00 98.38 208 LYS A CA 1
ATOM 1616 C C . LYS A 1 208 ? 18.515 5.400 -24.911 1.00 98.38 208 LYS A C 1
ATOM 1618 O O . LYS A 1 208 ? 19.270 6.061 -24.202 1.00 98.38 208 LYS A O 1
ATOM 1623 N N . LYS A 1 209 ? 18.300 5.693 -26.199 1.00 98.19 209 LYS A N 1
ATOM 1624 C CA . LYS A 1 209 ? 18.959 6.816 -26.880 1.00 98.19 209 LYS A CA 1
ATOM 1625 C C . LYS A 1 209 ? 18.672 8.141 -26.172 1.00 98.19 209 LYS A C 1
ATOM 1627 O O . LYS A 1 209 ? 19.587 8.923 -25.935 1.00 98.19 209 LYS A O 1
ATOM 1632 N N . ARG A 1 210 ? 17.416 8.375 -25.773 1.00 97.31 210 ARG A N 1
ATOM 1633 C CA . ARG A 1 210 ? 17.026 9.577 -25.021 1.00 97.31 210 ARG A CA 1
ATOM 1634 C C . ARG A 1 210 ? 17.750 9.680 -23.677 1.00 97.31 210 ARG A C 1
ATOM 1636 O O . ARG A 1 210 ? 18.183 10.771 -23.310 1.00 97.31 210 ARG A O 1
ATOM 1643 N N . PHE A 1 211 ? 17.869 8.575 -22.945 1.00 98.06 211 PHE A N 1
ATOM 1644 C CA . PHE A 1 211 ? 18.631 8.529 -21.700 1.00 98.06 211 PHE A CA 1
ATOM 1645 C C . PHE A 1 211 ? 20.114 8.844 -21.932 1.00 98.06 211 PHE A C 1
ATOM 1647 O O . PHE A 1 211 ? 20.659 9.698 -21.239 1.00 98.06 211 PHE A O 1
ATOM 1654 N N . GLU A 1 212 ? 20.751 8.229 -22.930 1.00 97.75 212 GLU A N 1
ATOM 1655 C CA . GLU A 1 212 ? 22.160 8.473 -23.272 1.00 97.75 212 GLU A CA 1
ATOM 1656 C C . GLU A 1 212 ? 22.417 9.934 -23.685 1.00 97.75 212 GLU A C 1
ATOM 1658 O O . GLU A 1 212 ? 23.401 10.539 -23.253 1.00 97.75 212 GLU A O 1
ATOM 1663 N N . GLU A 1 213 ? 21.508 10.532 -24.460 1.00 97.31 213 GLU A N 1
ATOM 1664 C CA . GLU A 1 213 ? 21.557 11.949 -24.837 1.00 97.31 213 GLU A CA 1
ATOM 1665 C C . GLU A 1 213 ? 21.443 12.874 -23.619 1.00 97.31 213 GLU A C 1
ATOM 1667 O O . GLU A 1 213 ? 22.256 13.787 -23.464 1.00 97.31 213 GLU A O 1
ATOM 1672 N N . LEU A 1 214 ? 20.460 12.649 -22.739 1.00 96.88 214 LEU A N 1
ATOM 1673 C CA . LEU A 1 214 ? 20.273 13.477 -21.543 1.00 96.88 214 LEU A CA 1
ATOM 1674 C C . LEU A 1 214 ? 21.408 13.295 -20.541 1.00 96.88 214 LEU A C 1
ATOM 1676 O O . LEU A 1 214 ? 21.870 14.277 -19.975 1.00 96.88 214 LEU A O 1
ATOM 1680 N N . LYS A 1 215 ? 21.913 12.073 -20.368 1.00 96.19 215 LYS A N 1
ATOM 1681 C CA . LYS A 1 215 ? 23.062 11.791 -19.502 1.00 96.19 215 LYS A CA 1
ATOM 1682 C C . LYS A 1 215 ? 24.317 12.554 -19.936 1.00 96.19 215 LYS A C 1
ATOM 1684 O O . LYS A 1 215 ? 25.143 12.883 -19.092 1.00 96.19 215 LYS A O 1
ATOM 1689 N N . LYS A 1 216 ? 24.474 12.818 -21.239 1.00 95.75 216 LYS A N 1
ATOM 1690 C CA . LYS A 1 216 ? 25.601 13.586 -21.784 1.00 95.75 216 LYS A CA 1
ATOM 1691 C C . LYS A 1 216 ? 25.382 15.099 -21.729 1.00 95.75 216 LYS A C 1
ATOM 1693 O O . LYS A 1 216 ? 26.348 15.830 -21.542 1.00 95.75 216 LYS A O 1
ATOM 1698 N N . ASN A 1 217 ? 24.148 15.553 -21.952 1.00 95.44 217 ASN A N 1
ATOM 1699 C CA . ASN A 1 217 ? 23.872 16.952 -22.290 1.00 95.44 217 ASN A CA 1
ATOM 1700 C C . ASN A 1 217 ? 23.026 17.715 -21.255 1.00 95.44 217 ASN A C 1
ATOM 1702 O O . ASN A 1 217 ? 22.984 18.939 -21.332 1.00 95.44 217 ASN A O 1
ATOM 1706 N N . SER A 1 218 ? 22.314 17.041 -20.343 1.00 93.38 218 SER A N 1
ATOM 1707 C CA . SER A 1 218 ? 21.478 17.701 -19.330 1.00 93.38 218 SER A CA 1
ATOM 1708 C C . SER A 1 218 ? 22.232 17.840 -18.013 1.00 93.38 218 SER A C 1
ATOM 1710 O O . SER A 1 218 ? 22.773 16.873 -17.480 1.00 93.38 218 SER A O 1
ATOM 1712 N N . GLU A 1 219 ? 22.218 19.053 -17.466 1.00 93.62 219 GLU A N 1
ATOM 1713 C CA . GLU A 1 219 ? 22.721 19.347 -16.123 1.00 93.62 219 GLU A CA 1
ATOM 1714 C C . GLU A 1 219 ? 21.643 19.146 -15.045 1.00 93.62 219 GLU A C 1
ATOM 1716 O O . GLU A 1 219 ? 21.912 19.371 -13.868 1.00 93.62 219 GLU A O 1
ATOM 1721 N N . ILE A 1 220 ? 20.426 18.723 -15.423 1.00 90.50 220 ILE A N 1
ATOM 1722 C CA . ILE A 1 220 ? 19.287 18.543 -14.516 1.00 90.50 220 ILE A CA 1
ATOM 1723 C C . ILE A 1 220 ? 19.170 17.054 -14.137 1.00 90.50 220 ILE A C 1
ATOM 1725 O O . ILE A 1 220 ? 18.660 16.251 -14.927 1.00 90.50 220 ILE A O 1
ATOM 1729 N N . PRO A 1 221 ? 19.572 16.639 -12.917 1.00 86.44 221 PRO A N 1
ATOM 1730 C CA . PRO A 1 221 ? 19.603 15.223 -12.538 1.00 86.44 221 PRO A CA 1
ATOM 1731 C C . PRO A 1 221 ? 18.235 14.532 -12.605 1.00 86.44 221 PRO A C 1
ATOM 1733 O O . PRO A 1 221 ? 18.144 13.348 -12.931 1.00 86.44 221 PRO A O 1
ATOM 1736 N N . GLN A 1 222 ? 17.153 15.265 -12.328 1.00 82.31 222 GLN A N 1
ATOM 1737 C CA . GLN A 1 222 ? 15.784 14.750 -12.361 1.00 82.31 222 GLN A CA 1
ATOM 1738 C C . GLN A 1 222 ? 15.349 14.352 -13.778 1.00 82.31 222 GLN A C 1
ATOM 1740 O O . GLN A 1 222 ? 14.628 13.364 -13.940 1.00 82.31 222 GLN A O 1
ATOM 1745 N N . GLU A 1 223 ? 15.798 15.080 -14.804 1.00 87.94 223 GLU A N 1
ATOM 1746 C CA . GLU A 1 223 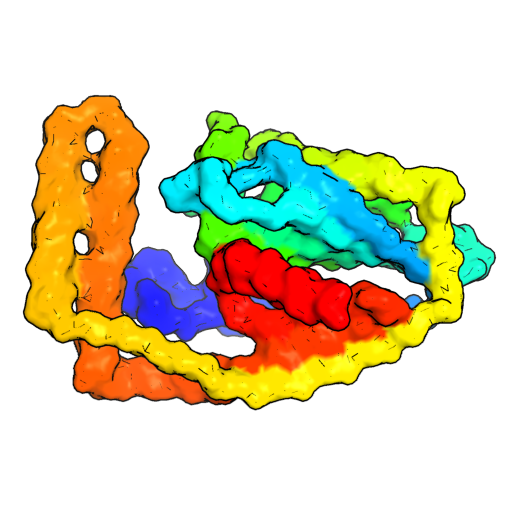? 15.519 14.739 -16.202 1.00 87.94 223 GLU A CA 1
ATOM 1747 C C . GLU A 1 223 ? 16.245 13.457 -16.605 1.00 87.94 223 GLU A C 1
ATOM 1749 O O . GLU A 1 223 ? 15.636 12.557 -17.191 1.00 87.94 223 GLU A O 1
ATOM 1754 N N . VAL A 1 224 ? 17.524 13.345 -16.231 1.00 92.38 224 VAL A N 1
ATOM 1755 C CA . VAL A 1 224 ? 18.344 12.153 -16.487 1.00 92.38 224 VAL A CA 1
ATOM 1756 C C . VAL A 1 224 ? 17.731 10.931 -15.807 1.00 92.38 224 VAL A C 1
ATOM 1758 O O . VAL A 1 224 ? 17.520 9.910 -16.462 1.00 92.38 224 VAL A O 1
ATOM 1761 N N . ARG A 1 225 ? 17.355 11.046 -14.525 1.00 87.56 225 ARG A N 1
ATOM 1762 C CA . ARG A 1 225 ? 16.713 9.956 -13.775 1.00 87.56 225 ARG A CA 1
ATOM 1763 C C . ARG A 1 225 ? 15.358 9.567 -14.361 1.00 87.56 225 ARG A C 1
ATOM 1765 O O . ARG A 1 225 ? 15.045 8.384 -14.438 1.00 87.56 225 ARG A O 1
ATOM 1772 N N . THR A 1 226 ? 14.554 10.533 -14.801 1.00 87.75 226 THR A N 1
ATOM 1773 C CA . THR A 1 226 ? 13.263 10.238 -15.444 1.00 87.75 226 THR A CA 1
ATOM 1774 C C . THR A 1 226 ? 13.461 9.452 -16.742 1.00 87.75 226 THR A C 1
ATOM 1776 O O . THR A 1 226 ? 12.759 8.472 -16.985 1.00 87.75 226 THR A O 1
ATOM 1779 N N . ALA A 1 227 ? 14.440 9.835 -17.566 1.00 94.25 227 ALA A N 1
ATOM 1780 C CA . ALA A 1 227 ? 14.752 9.111 -18.795 1.00 94.25 227 ALA A CA 1
ATOM 1781 C C . ALA A 1 227 ? 15.333 7.713 -18.540 1.00 94.25 227 ALA A C 1
ATOM 1783 O O . ALA A 1 227 ? 14.981 6.776 -19.253 1.00 94.25 227 ALA A O 1
ATOM 1784 N N . GLU A 1 228 ? 16.158 7.558 -17.505 1.00 94.88 228 GLU A N 1
ATOM 1785 C CA . GLU A 1 228 ? 16.680 6.263 -17.061 1.00 94.88 228 GLU A CA 1
ATOM 1786 C C . GLU A 1 228 ? 15.550 5.302 -16.672 1.00 94.88 228 GLU A C 1
ATOM 1788 O O . GLU A 1 228 ? 15.471 4.187 -17.183 1.00 94.88 228 GLU A O 1
ATOM 1793 N N . VAL A 1 229 ? 14.620 5.761 -15.828 1.00 91.44 229 VAL A N 1
ATOM 1794 C CA . VAL A 1 229 ? 13.470 4.956 -15.391 1.00 91.44 229 VAL A CA 1
ATOM 1795 C C . VAL A 1 229 ? 12.563 4.596 -16.573 1.00 91.44 229 VAL A C 1
ATOM 1797 O O . VAL A 1 229 ? 12.077 3.469 -16.648 1.00 91.44 229 VAL A O 1
ATOM 1800 N N . ASN A 1 230 ? 12.378 5.505 -17.536 1.00 94.31 230 ASN A N 1
ATOM 1801 C CA . ASN A 1 230 ? 11.643 5.201 -18.768 1.00 94.31 230 ASN A CA 1
ATOM 1802 C C . ASN A 1 230 ? 12.335 4.111 -19.599 1.00 94.31 230 ASN A C 1
ATOM 1804 O O . ASN A 1 230 ? 11.661 3.244 -20.158 1.00 94.31 230 ASN A O 1
ATOM 1808 N N . TRP A 1 231 ? 13.668 4.127 -19.676 1.00 97.25 231 TRP A N 1
ATOM 1809 C CA . TRP A 1 231 ? 14.422 3.068 -20.342 1.00 97.25 231 TRP A CA 1
ATOM 1810 C C . TRP A 1 231 ? 14.270 1.724 -19.613 1.00 97.25 231 TRP A C 1
ATOM 1812 O O . TRP A 1 231 ? 13.919 0.737 -20.260 1.00 97.25 231 TRP A O 1
ATOM 1822 N N . PHE A 1 232 ? 14.399 1.679 -18.285 1.00 93.94 232 PHE A N 1
ATOM 1823 C CA . PHE A 1 232 ? 14.153 0.453 -17.511 1.00 93.94 232 PHE A CA 1
ATOM 1824 C C . PHE A 1 232 ? 12.739 -0.096 -17.728 1.00 93.94 232 PHE A C 1
ATOM 1826 O O . PHE A 1 232 ? 12.570 -1.281 -18.011 1.00 93.94 232 PHE A O 1
ATOM 1833 N N . GLY A 1 233 ? 11.725 0.774 -17.698 1.00 94.19 233 GLY A N 1
ATOM 1834 C CA . GLY A 1 233 ? 10.346 0.383 -17.988 1.00 94.19 233 GLY A CA 1
ATOM 1835 C C . GLY A 1 233 ? 10.169 -0.193 -19.398 1.00 94.19 233 GLY A C 1
ATOM 1836 O O . GLY A 1 233 ? 9.402 -1.134 -19.589 1.00 94.19 233 GLY A O 1
ATOM 1837 N N . SER A 1 234 ? 10.898 0.330 -20.387 1.00 96.81 234 SER A N 1
ATOM 1838 C CA . SER A 1 234 ? 10.856 -0.184 -21.761 1.00 96.81 234 SER A CA 1
ATOM 1839 C C . SER A 1 234 ? 11.611 -1.506 -21.959 1.00 96.81 234 SER A C 1
ATOM 1841 O O . SER A 1 234 ? 11.164 -2.332 -22.752 1.00 96.81 234 SER A O 1
ATOM 1843 N N . GLU A 1 235 ? 12.707 -1.744 -21.227 1.00 96.12 235 GLU A N 1
ATOM 1844 C CA . GLU A 1 235 ? 13.393 -3.049 -21.195 1.00 96.12 235 GLU A CA 1
ATOM 1845 C C . GLU A 1 235 ? 12.469 -4.126 -20.616 1.00 96.12 235 GLU A C 1
ATOM 1847 O O . GLU A 1 235 ? 12.295 -5.194 -21.208 1.00 96.12 235 GLU A O 1
ATOM 1852 N N . GLU A 1 236 ? 11.804 -3.807 -19.504 1.00 96.00 236 GLU A N 1
ATOM 1853 C CA . GLU A 1 236 ? 10.823 -4.693 -18.879 1.00 96.00 236 GLU A CA 1
ATOM 1854 C C . GLU A 1 236 ? 9.636 -4.961 -19.815 1.00 96.00 236 GLU A C 1
ATOM 1856 O O . GLU A 1 236 ? 9.213 -6.102 -20.000 1.00 96.00 236 GLU A O 1
ATOM 1861 N N . LEU A 1 237 ? 9.126 -3.923 -20.487 1.00 96.62 237 LEU A N 1
ATOM 1862 C CA . LEU A 1 237 ? 8.047 -4.067 -21.463 1.00 96.62 237 LEU A CA 1
ATOM 1863 C C . LEU A 1 237 ? 8.442 -4.989 -22.623 1.00 96.62 237 LEU A C 1
ATOM 1865 O O . LEU A 1 237 ? 7.634 -5.824 -23.034 1.00 96.62 237 LEU A O 1
ATOM 1869 N N . LEU A 1 238 ? 9.665 -4.868 -23.146 1.00 97.44 238 LEU A N 1
ATOM 1870 C CA . LEU A 1 238 ? 10.183 -5.757 -24.186 1.00 97.44 238 LEU A CA 1
ATOM 1871 C C . LEU A 1 238 ? 10.277 -7.205 -23.693 1.00 97.44 238 LEU A C 1
ATOM 1873 O O . LEU A 1 238 ? 9.884 -8.124 -24.417 1.00 97.44 238 LEU A O 1
ATOM 1877 N N . TYR A 1 239 ? 10.766 -7.422 -22.472 1.00 97.12 239 TYR A N 1
ATOM 1878 C CA . TYR A 1 239 ? 10.823 -8.749 -21.864 1.00 97.12 239 TYR A CA 1
ATOM 1879 C C . TYR A 1 239 ? 9.429 -9.378 -21.736 1.00 97.12 239 TYR A C 1
ATOM 1881 O O . TYR A 1 239 ? 9.199 -10.482 -22.239 1.00 97.12 239 TYR A O 1
ATOM 1889 N N . LEU A 1 240 ? 8.472 -8.651 -21.159 1.00 96.94 240 LEU A N 1
ATOM 1890 C CA . LEU A 1 240 ? 7.102 -9.131 -20.992 1.00 96.94 240 LEU A CA 1
ATOM 1891 C C . LEU A 1 240 ? 6.388 -9.342 -22.336 1.00 96.94 240 LEU A C 1
ATOM 1893 O O . LEU A 1 240 ? 5.624 -10.295 -22.466 1.00 96.94 240 LEU A O 1
ATOM 1897 N N . SER A 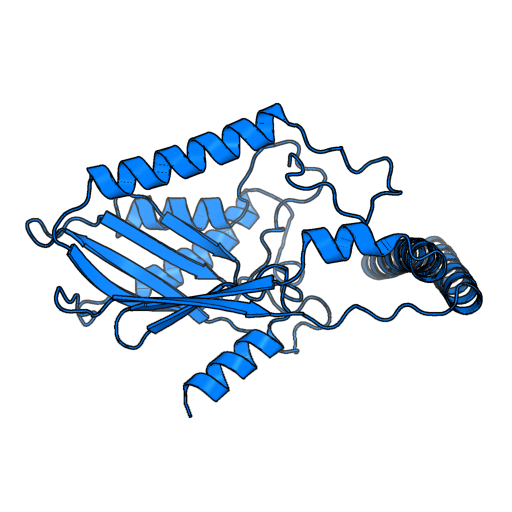1 241 ? 6.678 -8.526 -23.356 1.00 97.25 241 SER A N 1
ATOM 1898 C CA . SER A 1 241 ? 6.122 -8.700 -24.710 1.00 97.25 241 SER A CA 1
ATOM 1899 C C . SER A 1 241 ? 6.600 -10.000 -25.364 1.00 97.25 241 SER A C 1
ATOM 1901 O O . SER A 1 241 ? 5.803 -10.709 -25.978 1.00 97.25 241 SER A O 1
ATOM 1903 N N . LYS A 1 242 ? 7.875 -10.371 -25.171 1.00 97.19 242 LYS A N 1
ATOM 1904 C CA . LYS A 1 242 ? 8.409 -11.673 -25.611 1.00 97.19 242 LYS A CA 1
ATOM 1905 C C . LYS A 1 242 ? 7.711 -12.831 -24.901 1.00 97.19 242 LYS A C 1
ATOM 1907 O O . LYS A 1 242 ? 7.286 -13.783 -25.547 1.00 97.19 242 LYS A O 1
ATOM 1912 N N . LEU A 1 243 ? 7.548 -12.741 -23.577 1.00 96.75 243 LEU A N 1
ATOM 1913 C CA . LEU A 1 243 ? 6.838 -13.770 -22.813 1.00 96.75 243 LEU A CA 1
ATOM 1914 C C . LEU A 1 243 ? 5.369 -13.894 -23.227 1.00 96.75 243 LEU A C 1
ATOM 1916 O O . LEU A 1 243 ? 4.850 -15.007 -23.283 1.00 96.75 243 LEU A O 1
ATOM 1920 N N . ALA A 1 244 ? 4.705 -12.772 -23.509 1.00 95.69 244 ALA A N 1
ATOM 1921 C CA . ALA A 1 244 ? 3.324 -12.754 -23.967 1.00 95.69 244 ALA A CA 1
ATOM 1922 C C . ALA A 1 244 ? 3.175 -13.461 -25.321 1.00 95.69 244 ALA A C 1
ATOM 1924 O O . ALA A 1 244 ? 2.317 -14.331 -25.447 1.00 95.69 244 ALA A O 1
ATOM 1925 N N . GLN A 1 245 ? 4.036 -13.148 -26.299 1.00 95.56 245 GLN A N 1
ATOM 1926 C CA . GLN A 1 245 ? 4.010 -13.787 -27.621 1.00 95.56 245 GLN A CA 1
ATOM 1927 C C . GLN A 1 245 ? 4.268 -15.301 -27.537 1.00 95.56 245 GLN A C 1
ATOM 1929 O O . GLN A 1 245 ? 3.609 -16.081 -28.222 1.00 95.56 245 GLN A O 1
ATOM 1934 N N . ASP A 1 246 ? 5.165 -15.721 -26.644 1.00 95.12 246 ASP A N 1
ATOM 1935 C CA . ASP A 1 246 ? 5.484 -17.131 -26.401 1.00 95.12 246 ASP A CA 1
ATOM 1936 C C . ASP A 1 246 ? 4.445 -17.865 -25.521 1.00 95.12 246 ASP A C 1
ATOM 1938 O O . ASP A 1 246 ? 4.658 -19.025 -25.163 1.00 95.12 246 ASP A O 1
ATOM 1942 N N . ASN A 1 247 ? 3.346 -17.215 -25.113 1.00 92.94 247 ASN A N 1
ATOM 1943 C CA . ASN A 1 247 ? 2.356 -17.735 -24.152 1.00 92.94 247 ASN A CA 1
ATOM 1944 C C . ASN A 1 247 ? 2.946 -18.151 -22.785 1.00 92.94 247 ASN A C 1
ATOM 1946 O O . ASN A 1 247 ? 2.383 -18.973 -22.061 1.00 92.94 247 ASN A O 1
ATOM 1950 N N . LYS A 1 248 ? 4.073 -17.556 -22.383 1.00 94.88 248 LYS A N 1
ATOM 1951 C CA . LYS A 1 248 ? 4.782 -17.859 -21.125 1.00 94.88 248 LYS A CA 1
ATOM 1952 C C . LYS A 1 248 ? 4.240 -17.105 -19.907 1.00 94.88 248 LYS A C 1
ATOM 1954 O O . LYS A 1 248 ? 4.710 -17.337 -18.796 1.00 94.88 248 LYS A O 1
ATOM 1959 N N . LEU A 1 249 ? 3.246 -16.234 -20.088 1.00 95.06 249 LEU A N 1
ATOM 1960 C CA . LEU A 1 249 ? 2.582 -15.519 -18.990 1.00 95.06 249 LEU A CA 1
ATOM 1961 C C . LEU A 1 249 ? 1.448 -16.322 -18.334 1.00 95.06 249 LEU A C 1
ATOM 1963 O O . LEU A 1 249 ? 0.991 -15.956 -17.254 1.00 95.06 249 LEU A O 1
ATOM 1967 N N . GLU A 1 250 ? 1.010 -17.431 -18.938 1.00 92.56 250 GLU A N 1
ATOM 1968 C CA . GLU A 1 250 ? -0.189 -18.145 -18.483 1.00 92.56 250 GLU A CA 1
ATOM 1969 C C . GLU A 1 250 ? -0.067 -18.679 -17.054 1.00 92.56 250 GLU A C 1
ATOM 1971 O O . GLU A 1 250 ? -0.996 -18.541 -16.262 1.00 92.56 250 GLU A O 1
ATOM 1976 N N . LYS A 1 251 ? 1.111 -19.188 -16.676 1.00 91.38 251 LYS A N 1
ATOM 1977 C CA . LYS A 1 251 ? 1.368 -19.640 -15.302 1.00 91.38 251 LYS A CA 1
ATOM 1978 C C . LYS A 1 251 ? 1.200 -18.510 -14.279 1.00 91.38 251 LYS A C 1
ATOM 1980 O O . LYS A 1 251 ? 0.706 -18.751 -13.183 1.00 91.38 251 LYS A O 1
ATOM 1985 N N . ALA A 1 252 ? 1.602 -17.289 -14.632 1.00 91.69 252 ALA A N 1
ATOM 1986 C CA . ALA A 1 252 ? 1.445 -16.135 -13.755 1.00 91.69 252 ALA A CA 1
ATOM 1987 C C . ALA A 1 252 ? -0.027 -15.742 -13.623 1.00 91.69 252 ALA A C 1
ATOM 1989 O O . ALA A 1 252 ? -0.502 -15.539 -12.510 1.00 91.69 252 ALA A O 1
ATOM 1990 N N . TYR A 1 253 ? -0.771 -15.732 -14.734 1.00 92.38 253 TYR A N 1
ATOM 1991 C CA . TYR A 1 253 ? -2.212 -15.485 -14.696 1.00 92.38 253 TYR A CA 1
ATOM 1992 C C . TYR A 1 253 ? -2.943 -16.513 -13.836 1.00 92.38 253 TYR A C 1
ATOM 1994 O O . TYR A 1 253 ? -3.705 -16.120 -12.963 1.00 92.38 253 TYR A O 1
ATOM 2002 N N . GLN A 1 254 ? -2.649 -17.804 -13.992 1.00 92.69 254 GLN A N 1
ATOM 2003 C CA . GLN A 1 254 ? -3.240 -18.864 -13.166 1.00 92.69 254 GLN A CA 1
ATOM 2004 C C . GLN A 1 254 ? -2.896 -18.736 -11.676 1.00 92.69 254 GLN A C 1
ATOM 2006 O O . GLN A 1 254 ? -3.665 -19.179 -10.833 1.00 92.69 254 GLN A O 1
ATOM 2011 N N . SER A 1 255 ? -1.750 -18.135 -11.338 1.00 90.56 255 SER A N 1
ATOM 2012 C CA . SER A 1 255 ? -1.368 -17.895 -9.941 1.00 90.56 255 SER A CA 1
ATOM 2013 C C . SER A 1 255 ? -2.014 -16.655 -9.318 1.00 90.56 255 SER A C 1
ATOM 2015 O O . SER A 1 255 ? -1.918 -16.467 -8.109 1.00 90.56 255 SER A O 1
ATOM 2017 N N . SER A 1 256 ? -2.633 -15.789 -10.125 1.00 90.94 256 SER A N 1
ATOM 2018 C CA . SER A 1 256 ? -3.207 -14.512 -9.677 1.00 90.94 256 SER A CA 1
ATOM 2019 C C . SER A 1 256 ? -4.699 -14.369 -9.981 1.00 90.94 256 SER A C 1
ATOM 2021 O O . SER A 1 256 ? -5.316 -13.417 -9.508 1.00 90.94 256 SER A O 1
ATOM 2023 N N . LEU A 1 257 ? -5.271 -15.282 -10.771 1.00 93.88 257 LEU A N 1
ATOM 2024 C CA . LEU A 1 257 ? -6.671 -15.283 -11.174 1.00 93.88 257 LEU A CA 1
ATOM 2025 C C . LEU A 1 257 ? -7.370 -16.596 -10.781 1.00 93.88 257 LEU A C 1
ATOM 2027 O O . LEU A 1 257 ? -6.760 -17.662 -10.878 1.00 93.88 257 LEU A O 1
ATOM 2031 N N . PRO A 1 258 ? -8.657 -16.531 -10.404 1.00 96.06 258 PRO A N 1
ATOM 2032 C CA . PRO A 1 258 ? -9.433 -15.304 -10.220 1.00 96.06 258 PRO A CA 1
ATOM 2033 C C . PRO A 1 258 ? -8.961 -14.514 -8.984 1.00 96.06 258 PRO A C 1
ATOM 2035 O O . PRO A 1 258 ? -8.567 -15.088 -7.971 1.00 96.06 258 PRO A O 1
ATOM 2038 N N . ALA A 1 259 ? -8.987 -13.187 -9.075 1.00 95.00 259 ALA A N 1
ATOM 2039 C CA . ALA A 1 259 ? -8.599 -12.291 -7.993 1.00 95.00 259 ALA A CA 1
ATOM 2040 C C . ALA A 1 259 ? -9.697 -12.244 -6.920 1.00 95.00 259 ALA A C 1
ATOM 2042 O O . ALA A 1 259 ? -10.871 -12.074 -7.252 1.00 95.00 259 ALA A O 1
ATOM 2043 N N . GLU A 1 260 ? -9.337 -12.361 -5.642 1.00 96.25 260 GLU A N 1
ATOM 2044 C CA . GLU A 1 260 ? -10.288 -12.179 -4.539 1.00 96.25 260 GLU A CA 1
ATOM 2045 C C . GLU A 1 260 ? -10.564 -10.687 -4.315 1.00 96.25 260 GLU A C 1
ATOM 2047 O O . GLU A 1 260 ? -9.659 -9.912 -4.019 1.00 96.25 260 GLU A O 1
ATOM 2052 N N . ILE A 1 261 ? -11.825 -10.280 -4.416 1.00 95.62 261 ILE A N 1
ATOM 2053 C CA . ILE A 1 261 ? -12.302 -8.990 -3.922 1.00 95.62 261 ILE A CA 1
ATOM 2054 C C . ILE A 1 261 ? -13.021 -9.252 -2.608 1.00 95.62 261 ILE A C 1
ATOM 2056 O O . ILE A 1 261 ? -14.043 -9.940 -2.599 1.00 95.62 261 ILE A O 1
ATOM 2060 N N . GLN A 1 262 ? -12.511 -8.692 -1.516 1.00 97.00 262 GLN A N 1
ATOM 2061 C CA . GLN A 1 262 ? -13.087 -8.833 -0.185 1.00 97.00 262 GLN A CA 1
ATOM 2062 C C . GLN A 1 262 ? -13.638 -7.492 0.294 1.00 97.00 262 GLN A C 1
ATOM 2064 O O . GLN A 1 262 ? -13.018 -6.445 0.116 1.00 97.00 262 GLN A O 1
ATOM 2069 N N . ILE A 1 263 ? -14.814 -7.519 0.911 1.00 96.00 263 ILE A N 1
ATOM 2070 C CA . ILE A 1 263 ? -15.447 -6.350 1.514 1.00 96.00 263 ILE A CA 1
ATOM 2071 C C . ILE A 1 263 ? -15.764 -6.674 2.965 1.00 96.00 263 ILE A C 1
ATOM 2073 O O . ILE A 1 263 ? -16.461 -7.649 3.240 1.00 96.00 263 ILE A O 1
ATOM 2077 N N . ILE A 1 264 ? -15.303 -5.824 3.877 1.00 95.44 264 ILE A N 1
ATOM 2078 C CA . ILE A 1 264 ? -15.666 -5.847 5.293 1.00 95.44 264 ILE A CA 1
ATOM 2079 C C . ILE A 1 264 ? -16.522 -4.613 5.571 1.00 95.44 264 ILE A C 1
ATOM 2081 O O . ILE A 1 264 ? -16.093 -3.480 5.350 1.00 95.44 264 ILE A O 1
ATOM 2085 N N . LYS A 1 265 ? -17.747 -4.828 6.047 1.00 95.38 265 LYS A N 1
ATOM 2086 C CA . LYS A 1 265 ? -18.671 -3.777 6.471 1.00 95.38 265 LYS A CA 1
ATOM 2087 C C . LYS A 1 265 ? -18.661 -3.672 7.994 1.00 95.38 265 LYS A C 1
ATOM 2089 O O . LYS A 1 265 ? -18.790 -4.686 8.675 1.00 95.38 265 LYS A O 1
ATOM 2094 N N . VAL A 1 266 ? -18.534 -2.453 8.513 1.00 93.50 266 VAL A N 1
ATOM 2095 C CA . VAL A 1 266 ? -18.590 -2.123 9.948 1.00 93.50 266 VAL A CA 1
ATOM 2096 C C . VAL A 1 266 ? -19.546 -0.943 10.112 1.00 93.50 266 VAL A C 1
ATOM 2098 O O . VAL A 1 266 ? -19.183 0.209 9.870 1.00 93.50 266 VAL A O 1
ATOM 2101 N N . GLY A 1 267 ? -20.803 -1.222 10.460 1.00 92.81 267 GLY A N 1
ATOM 2102 C CA . GLY A 1 267 ? -21.863 -0.212 10.406 1.00 92.81 267 GLY A CA 1
ATOM 2103 C C . GLY A 1 267 ? -22.023 0.285 8.972 1.00 92.81 267 GLY A C 1
ATOM 2104 O O . GLY A 1 267 ? -22.133 -0.525 8.061 1.00 92.81 267 GLY A O 1
ATOM 2105 N N . GLU A 1 268 ? -21.973 1.593 8.741 1.00 91.69 268 GLU A N 1
ATOM 2106 C CA . GLU A 1 268 ? -22.063 2.162 7.386 1.00 91.69 268 GLU A CA 1
ATOM 2107 C C . GLU A 1 268 ? -20.734 2.148 6.610 1.00 91.69 268 GLU A C 1
ATOM 2109 O O . GLU A 1 268 ? -20.716 2.351 5.391 1.00 91.69 268 GLU A O 1
ATOM 2114 N N . TRP A 1 269 ? -19.620 1.860 7.287 1.00 93.50 269 TRP A N 1
ATOM 2115 C CA . TRP A 1 269 ? -18.293 1.847 6.680 1.00 93.50 269 TRP A CA 1
ATOM 2116 C C . TRP A 1 269 ? -18.059 0.572 5.885 1.00 93.50 269 TRP A C 1
ATOM 2118 O O . TRP A 1 269 ? -18.394 -0.524 6.335 1.00 93.50 269 TRP A O 1
ATOM 2128 N N . LYS A 1 270 ? -17.451 0.723 4.708 1.00 94.81 270 LYS A N 1
ATOM 2129 C CA . LYS A 1 270 ? -17.095 -0.374 3.807 1.00 94.81 270 LYS A CA 1
ATOM 2130 C C . LYS A 1 270 ? -15.592 -0.315 3.546 1.00 94.81 270 LYS A C 1
ATOM 2132 O O . LYS A 1 270 ? -15.098 0.680 3.021 1.00 94.81 270 LYS A O 1
ATOM 2137 N N . PHE A 1 271 ? -14.885 -1.376 3.903 1.00 94.94 271 PHE A N 1
ATOM 2138 C CA . PHE A 1 271 ? -13.463 -1.559 3.636 1.00 94.94 271 PHE A CA 1
ATOM 2139 C C . PHE A 1 271 ? -13.319 -2.590 2.529 1.00 94.94 271 PHE A C 1
ATOM 2141 O O . PHE A 1 271 ? -13.812 -3.707 2.669 1.00 94.94 271 PHE A O 1
ATOM 2148 N N . VAL A 1 272 ? -12.687 -2.204 1.423 1.00 95.12 272 VAL A N 1
ATOM 2149 C CA . VAL A 1 272 ? -12.542 -3.057 0.241 1.00 95.12 272 VAL A CA 1
ATOM 2150 C C . VAL A 1 272 ? -11.075 -3.415 0.072 1.00 95.12 272 VAL A C 1
ATOM 2152 O O . VAL A 1 272 ? -10.223 -2.530 0.016 1.00 95.12 272 VAL A O 1
ATOM 2155 N N . ALA A 1 273 ? -10.797 -4.710 -0.002 1.00 94.50 273 ALA A N 1
ATOM 2156 C CA . ALA A 1 273 ? -9.490 -5.255 -0.312 1.00 94.50 273 ALA A CA 1
ATOM 2157 C C . ALA A 1 273 ? -9.537 -5.919 -1.689 1.00 94.50 273 ALA A C 1
ATOM 2159 O O . ALA A 1 273 ? -10.438 -6.704 -1.993 1.00 94.50 273 ALA A O 1
ATOM 2160 N N . TRP A 1 274 ? -8.547 -5.606 -2.514 1.00 90.62 274 TRP A N 1
ATOM 2161 C CA . TRP A 1 274 ? -8.302 -6.269 -3.787 1.00 90.62 274 TRP A CA 1
ATOM 2162 C C . TRP A 1 274 ? -6.795 -6.464 -3.976 1.00 90.62 274 TRP A C 1
ATOM 2164 O O . TRP A 1 274 ? -6.004 -5.681 -3.441 1.00 90.62 274 TRP A O 1
ATOM 2174 N N . PRO A 1 275 ? -6.366 -7.506 -4.703 1.00 90.69 275 PRO A N 1
ATOM 2175 C CA . PRO A 1 275 ? -4.955 -7.787 -4.900 1.00 90.69 275 PRO A CA 1
ATOM 2176 C C . PRO A 1 275 ? -4.324 -6.794 -5.880 1.00 90.69 275 PRO A C 1
ATOM 2178 O O . PRO A 1 275 ? -4.860 -6.524 -6.955 1.00 90.69 275 PRO A O 1
ATOM 2181 N N . GLY A 1 276 ? -3.134 -6.311 -5.527 1.00 89.00 276 GLY A N 1
ATOM 2182 C CA . GLY A 1 276 ? -2.298 -5.471 -6.383 1.00 89.00 276 GLY A CA 1
ATOM 2183 C C . GLY A 1 276 ? -2.285 -3.991 -6.004 1.00 89.00 276 GLY A C 1
ATOM 2184 O O . GLY A 1 276 ? -2.944 -3.542 -5.069 1.00 89.00 276 GLY A O 1
ATOM 2185 N N . GLU A 1 277 ? -1.492 -3.225 -6.749 1.00 91.88 277 GLU A N 1
ATOM 2186 C CA . GLU A 1 277 ? -1.309 -1.791 -6.531 1.00 91.88 277 GLU A CA 1
ATOM 2187 C C . GLU A 1 277 ? -2.201 -0.976 -7.464 1.00 91.88 277 GLU A C 1
ATOM 2189 O O . GLU A 1 277 ? -1.884 -0.743 -8.632 1.00 91.88 277 GLU A O 1
ATOM 2194 N N . VAL A 1 278 ? -3.342 -0.537 -6.939 1.00 93.62 278 VAL A N 1
ATOM 2195 C CA . VAL A 1 278 ? -4.365 0.149 -7.730 1.00 93.62 278 VAL A CA 1
ATOM 2196 C C . VAL A 1 278 ? -4.165 1.662 -7.703 1.00 93.62 278 VAL A C 1
ATOM 2198 O O . VAL A 1 278 ? -3.785 2.248 -6.686 1.00 93.62 278 VAL A O 1
ATOM 2201 N N . PHE A 1 279 ? -4.395 2.292 -8.853 1.00 96.81 279 PHE A N 1
ATOM 2202 C CA . PHE A 1 279 ? -4.334 3.743 -9.015 1.00 96.81 279 PHE A CA 1
ATOM 2203 C C . PHE A 1 279 ? -5.473 4.425 -8.251 1.00 96.81 279 PHE A C 1
ATOM 2205 O O . PHE A 1 279 ? -6.567 3.873 -8.125 1.00 96.81 279 PHE A O 1
ATOM 2212 N N . VAL A 1 280 ? -5.207 5.626 -7.738 1.00 97.62 280 VAL A N 1
ATOM 2213 C CA . VAL A 1 280 ? -6.116 6.328 -6.822 1.00 97.62 280 VAL A CA 1
ATOM 2214 C C . VAL A 1 280 ? -7.488 6.627 -7.429 1.00 97.62 280 VAL A C 1
ATOM 2216 O O . VAL A 1 280 ? -8.493 6.625 -6.725 1.00 97.62 280 VAL A O 1
ATOM 2219 N N . GLU A 1 281 ? -7.545 6.824 -8.744 1.00 97.75 281 GLU A N 1
ATOM 2220 C CA . GLU A 1 281 ? -8.757 7.140 -9.493 1.00 97.75 281 GLU A CA 1
ATOM 2221 C C . GLU A 1 281 ? -9.824 6.052 -9.322 1.00 97.75 281 GLU A C 1
ATOM 2223 O O . GLU A 1 281 ? -10.981 6.379 -9.077 1.00 97.75 281 GLU A O 1
ATOM 2228 N N . TYR A 1 282 ? -9.435 4.772 -9.340 1.00 95.06 282 TYR A N 1
ATOM 2229 C CA . TYR A 1 282 ? -10.366 3.658 -9.124 1.00 95.06 282 TYR A CA 1
ATOM 2230 C C . TYR A 1 282 ? -10.912 3.625 -7.690 1.00 95.06 282 TYR A C 1
ATOM 2232 O O . TYR A 1 282 ? -12.073 3.282 -7.474 1.00 95.06 282 TYR A O 1
ATOM 2240 N N . GLY A 1 283 ? -10.090 3.993 -6.701 1.00 95.12 283 GLY A N 1
ATOM 2241 C CA . GLY A 1 283 ? -10.531 4.115 -5.308 1.00 95.12 283 GLY A CA 1
ATOM 2242 C C . GLY A 1 283 ? -11.558 5.234 -5.135 1.00 95.12 283 GLY A C 1
ATOM 2243 O O . GLY A 1 283 ? -12.593 5.036 -4.499 1.00 95.12 283 GLY A O 1
ATOM 2244 N N . ILE A 1 284 ? -11.303 6.387 -5.758 1.00 96.38 284 ILE A N 1
ATOM 2245 C CA . ILE A 1 284 ? -12.218 7.536 -5.772 1.00 96.38 284 ILE A CA 1
ATOM 2246 C C . ILE A 1 284 ? -13.527 7.179 -6.488 1.00 96.38 284 ILE A C 1
ATOM 2248 O O . ILE A 1 284 ? -14.605 7.462 -5.969 1.00 96.38 284 ILE A O 1
ATOM 2252 N N . GLU A 1 285 ? -13.449 6.532 -7.651 1.00 96.12 285 GLU A N 1
ATOM 2253 C CA . GLU A 1 285 ? -14.620 6.091 -8.412 1.00 96.12 285 GLU A CA 1
ATOM 2254 C C . GLU A 1 285 ? -15.488 5.125 -7.595 1.00 96.12 285 GLU A C 1
ATOM 2256 O O . GLU A 1 285 ? -16.695 5.332 -7.472 1.00 96.12 285 GLU A O 1
ATOM 2261 N N . LEU A 1 286 ? -14.877 4.130 -6.942 1.00 93.62 286 LEU A N 1
ATOM 2262 C CA . LEU A 1 286 ? -15.598 3.208 -6.064 1.00 93.62 286 LEU A CA 1
ATOM 2263 C C . LEU A 1 286 ? -16.281 3.939 -4.902 1.00 93.62 286 LEU A C 1
ATOM 2265 O O . LEU A 1 286 ? -17.440 3.657 -4.592 1.00 93.62 286 LEU A O 1
ATOM 2269 N N . LYS A 1 287 ? -15.582 4.884 -4.258 1.00 93.31 287 LYS A N 1
ATOM 2270 C CA . LYS A 1 287 ? -16.152 5.709 -3.183 1.00 93.31 287 LYS A CA 1
ATOM 2271 C C . LYS A 1 287 ? -17.358 6.517 -3.667 1.00 93.31 287 LYS A C 1
ATOM 2273 O O . LYS A 1 287 ? -18.292 6.696 -2.892 1.00 93.31 287 LYS A O 1
ATOM 2278 N N . ASN A 1 288 ? -17.343 7.004 -4.908 1.00 93.50 288 ASN A N 1
ATOM 2279 C CA . ASN A 1 288 ? -18.460 7.751 -5.486 1.00 93.50 288 ASN A CA 1
ATOM 2280 C C . ASN A 1 288 ? -19.665 6.841 -5.751 1.00 93.50 288 ASN A C 1
ATOM 2282 O O . ASN A 1 288 ? -20.747 7.149 -5.264 1.00 93.50 288 ASN A O 1
ATOM 2286 N N . HIS A 1 289 ? -19.468 5.679 -6.385 1.00 91.75 289 HIS A N 1
ATOM 2287 C CA . HIS A 1 289 ? -20.547 4.701 -6.590 1.00 91.75 289 HIS A CA 1
ATOM 2288 C C . HIS A 1 289 ? -21.130 4.159 -5.278 1.00 91.75 289 HIS A C 1
ATOM 2290 O O . HIS A 1 289 ? -22.293 3.793 -5.220 1.00 91.75 289 HIS A O 1
ATOM 2296 N N . ALA A 1 290 ? -20.339 4.091 -4.204 1.00 85.88 290 ALA A N 1
ATOM 2297 C CA . ALA A 1 290 ? -20.811 3.605 -2.907 1.00 85.88 290 ALA A CA 1
ATOM 2298 C C . ALA A 1 290 ? -21.642 4.630 -2.107 1.00 85.88 290 ALA A C 1
ATOM 2300 O O . ALA A 1 290 ? -22.155 4.265 -1.040 1.00 85.88 290 ALA A O 1
ATOM 2301 N N . LYS A 1 291 ? -21.698 5.891 -2.566 1.00 78.06 291 LYS A N 1
ATOM 2302 C CA . LYS A 1 291 ? -22.528 6.974 -2.007 1.00 78.06 291 LYS A CA 1
ATOM 2303 C C . LYS A 1 291 ? -23.884 7.106 -2.710 1.00 78.06 291 LYS A C 1
ATOM 2305 O O . LYS A 1 291 ? -24.775 7.719 -2.127 1.00 78.06 291 LYS A O 1
ATOM 2310 N N . GLU A 1 292 ? -23.996 6.592 -3.935 1.00 56.31 292 GLU A N 1
ATOM 2311 C CA . GLU A 1 292 ? -25.251 6.452 -4.691 1.00 56.31 292 GLU A CA 1
ATOM 2312 C C . GLU A 1 292 ? -26.125 5.332 -4.105 1.00 56.31 292 GLU A C 1
ATOM 2314 O O . GLU A 1 292 ? -27.363 5.521 -4.089 1.00 56.31 292 GLU A O 1
#

Sequence (292 aa):
APVTVDVVISANDPIVPKVDRNYLKFMEENTVKAACQAVENATLAEIAVVVGDATGVGTNRHNPEWAKDTDVPAVFVKNKYNDEFISCMLICNMHPTILHENSTLYSSDFPHFVRKTLQEVVLGNDRPVIYFTGTAGNQSPRHVTKSNTFEEAKRIGQIVADSISSKLTETVTFSSHIPVSAAQKFVDLPKRAFPSIEWAVEHRDKTKKRFEELKKNSEIPQEVRTAEVNWFGSEELLYLSKLAQDNKLEKAYQSSLPAEIQIIKVGEWKFVAWPGEVFVEYGIELKNHAKE

Foldseek 3Di:
DADLDDAPQCVVPPVRDDHDPVVNVVVVVVVVVVVVVCVVPDAQKWKFKFWFFLVLLWAFQVDRPDDDDRTKIKMWIAHPPPRATQEMEIEGQEDQQLADPPDPDDDPFLVVLLQCLCCVPPHPVPHYYHYHHDQNLRIYRVVNFPHSDNVSSNVSSCSRNVRRVVRPDPPTDIDSDKDKDKDKDFAQDDDDDADALVVLVVQLVVLVVLLVVCVPPPPDVVSNVVSVVSNVVSVSSSSVNVCVVVVVCVVVSVVCGRWMWMWMDIHLDIDIDTDDNHHVVVVVVVVVVSVD

Radius of gyration: 21.79 Å; chains: 1; bounding box: 51×39×64 Å

Secondary structure (DSSP, 8-state):
---SS--STTTT-TTSPPP-HHHHHHHHHHHHHHHHHHHHT---EEEEEEEEE-TTT-EESS-TTS----EEEEEEEEETTT--EEEEEEEE-S---SS-TT--S----HHHHHHHHHIIIII-TTS-EEEEE-S-TTEEGGGT-S-SSHHHHHHHHHHHHHHHHHT--TTPPPBS---EEEEEEEE-PPPPP---HHHHHHHHHHHHHHHHHHHHH---HHHHHHHHHHHHHHHHHHHHHHHHHTTTTHHHHHHH-SEEEEEEEETTEEEEE-SS---HHHHHHHHHHTT-

pLDDT: mean 94.65, std 4.68, range [56.31, 98.62]